Protein AF-0000000082934302 (afdb_homodimer)

Structure (mmCIF, N/CA/C/O backbone):
data_AF-0000000082934302-model_v1
#
loop_
_entity.id
_entity.type
_entity.pdbx_description
1 polymer 'Flagellar assembly factor FliW'
#
loop_
_atom_site.group_PDB
_atom_site.id
_atom_site.type_symbol
_atom_site.label_atom_id
_atom_site.label_alt_id
_atom_site.label_comp_id
_atom_site.label_asym_id
_atom_site.label_entity_id
_atom_site.label_seq_id
_atom_site.pdbx_PDB_ins_code
_atom_site.Cartn_x
_atom_site.Cartn_y
_atom_site.Cartn_z
_atom_site.occupancy
_atom_site.B_iso_or_equiv
_atom_site.auth_seq_id
_atom_site.auth_comp_id
_atom_site.auth_asym_id
_atom_site.auth_atom_id
_atom_site.pdbx_PDB_model_num
ATOM 1 N N . MET A 1 1 ? 24.719 -15.375 -1.798 1 91.69 1 MET A N 1
ATOM 2 C CA . MET A 1 1 ? 25.219 -14.539 -2.881 1 91.69 1 MET A CA 1
ATOM 3 C C . MET A 1 1 ? 24.672 -13.117 -2.773 1 91.69 1 MET A C 1
ATOM 5 O O . MET A 1 1 ? 23.594 -12.906 -2.213 1 91.69 1 MET A O 1
ATOM 9 N N . ILE A 1 2 ? 25.438 -12.195 -3.416 1 92.19 2 ILE A N 1
ATOM 10 C CA . ILE A 1 2 ? 25.047 -10.789 -3.365 1 92.19 2 ILE A CA 1
ATOM 11 C C . ILE A 1 2 ? 24.391 -10.391 -4.691 1 92.19 2 ILE A C 1
ATOM 13 O O . ILE A 1 2 ? 24.938 -10.68 -5.762 1 92.19 2 ILE A O 1
ATOM 17 N N . LEU A 1 3 ? 23.203 -9.82 -4.582 1 91.88 3 LEU A N 1
ATOM 18 C CA . LEU A 1 3 ? 22.453 -9.422 -5.77 1 91.88 3 LEU A CA 1
ATOM 19 C C . LEU A 1 3 ? 22.062 -7.949 -5.695 1 91.88 3 LEU A C 1
ATOM 21 O O . LEU A 1 3 ? 21.484 -7.504 -4.699 1 91.88 3 LEU A O 1
ATOM 25 N N . GLN A 1 4 ? 22.438 -7.223 -6.68 1 89.5 4 GLN A N 1
ATOM 26 C CA . GLN A 1 4 ? 21.938 -5.855 -6.809 1 89.5 4 GLN A CA 1
ATOM 27 C C . GLN A 1 4 ? 20.578 -5.828 -7.488 1 89.5 4 GLN A C 1
ATOM 29 O O . GLN A 1 4 ? 20.391 -6.426 -8.547 1 89.5 4 GLN A O 1
ATOM 34 N N . THR A 1 5 ? 19.594 -5.211 -6.844 1 86.56 5 THR A N 1
ATOM 35 C CA . THR A 1 5 ? 18.25 -5.199 -7.395 1 86.56 5 THR A CA 1
ATOM 36 C C . THR A 1 5 ? 17.766 -3.77 -7.617 1 86.56 5 THR A C 1
ATOM 38 O O . THR A 1 5 ? 18.234 -2.84 -6.961 1 86.56 5 THR A O 1
ATOM 41 N N . LYS A 1 6 ? 16.891 -3.617 -8.516 1 80.19 6 LYS A N 1
ATOM 42 C CA . LYS A 1 6 ? 16.312 -2.322 -8.852 1 80.19 6 LYS A CA 1
ATOM 43 C C . LYS A 1 6 ? 15.438 -1.793 -7.715 1 80.19 6 LYS A C 1
ATOM 45 O O . LYS A 1 6 ? 15.5 -0.608 -7.379 1 80.19 6 LYS A O 1
ATOM 50 N N . HIS A 1 7 ? 14.742 -2.654 -7.055 1 73.5 7 HIS A N 1
ATOM 51 C CA . HIS A 1 7 ? 13.695 -2.207 -6.145 1 73.5 7 HIS A CA 1
ATOM 52 C C . HIS A 1 7 ? 14.125 -2.373 -4.691 1 73.5 7 HIS A C 1
ATOM 54 O O . HIS A 1 7 ? 13.625 -1.67 -3.807 1 73.5 7 HIS A O 1
ATOM 60 N N . PHE A 1 8 ? 15.07 -3.264 -4.383 1 75.25 8 PHE A N 1
ATOM 61 C CA . PHE A 1 8 ? 15.297 -3.633 -2.992 1 75.25 8 PHE A CA 1
ATOM 62 C C . PHE A 1 8 ? 16.75 -3.4 -2.605 1 75.25 8 PHE A C 1
ATOM 64 O O . PHE A 1 8 ? 17.203 -3.83 -1.537 1 75.25 8 PHE A O 1
ATOM 71 N N . GLY A 1 9 ? 17.453 -2.777 -3.564 1 76.75 9 GLY A N 1
ATOM 72 C CA . GLY A 1 9 ? 18.859 -2.533 -3.273 1 76.75 9 GLY A CA 1
ATOM 73 C C . GLY A 1 9 ? 19.719 -3.789 -3.326 1 76.75 9 GLY A C 1
ATOM 74 O O . GLY A 1 9 ? 19.484 -4.668 -4.16 1 76.75 9 GLY A O 1
ATOM 75 N N . GLU A 1 10 ? 20.719 -3.838 -2.432 1 85.25 10 GLU A N 1
ATOM 76 C CA . GLU A 1 10 ? 21.609 -5 -2.391 1 85.25 10 GLU A CA 1
ATOM 77 C C . GLU A 1 10 ? 21.047 -6.082 -1.47 1 85.25 10 GLU A C 1
ATOM 79 O O . GLU A 1 10 ? 20.688 -5.805 -0.323 1 85.25 10 GLU A O 1
ATOM 84 N N . LEU A 1 11 ? 20.938 -7.25 -1.978 1 85.12 11 LEU A N 1
ATOM 85 C CA . LEU A 1 11 ? 20.422 -8.375 -1.206 1 85.12 11 LEU A CA 1
ATOM 86 C C . LEU A 1 11 ? 21.484 -9.445 -1.017 1 85.12 11 LEU A C 1
ATOM 88 O O . LEU A 1 11 ? 22.266 -9.719 -1.932 1 85.12 11 LEU A O 1
ATOM 92 N N . ASN A 1 12 ? 21.516 -9.898 0.205 1 91.5 12 ASN A N 1
ATOM 93 C CA . ASN A 1 12 ? 22.25 -11.125 0.465 1 91.5 12 ASN A CA 1
ATOM 94 C C . ASN A 1 12 ? 21.359 -12.352 0.365 1 91.5 12 ASN A C 1
ATOM 96 O O . ASN A 1 12 ? 20.547 -12.617 1.264 1 91.5 12 ASN A O 1
ATOM 100 N N . ILE A 1 13 ? 21.562 -13.156 -0.679 1 92.62 13 ILE A N 1
ATOM 101 C CA . ILE A 1 13 ? 20.625 -14.234 -0.992 1 92.62 13 ILE A CA 1
ATOM 102 C C . ILE A 1 13 ? 21.188 -15.562 -0.478 1 92.62 13 ILE A C 1
ATOM 104 O O . ILE A 1 13 ? 22.344 -15.906 -0.746 1 92.62 13 ILE A O 1
ATOM 108 N N . ASP A 1 14 ? 20.375 -16.172 0.319 1 93.12 14 ASP A N 1
ATOM 109 C CA . ASP A 1 14 ? 20.609 -17.562 0.674 1 93.12 14 ASP A CA 1
ATOM 110 C C . ASP A 1 14 ? 20.266 -18.5 -0.485 1 93.12 14 ASP A C 1
ATOM 112 O O . ASP A 1 14 ? 19.094 -18.625 -0.855 1 93.12 14 ASP A O 1
ATOM 116 N N . GLU A 1 15 ? 21.219 -19.234 -1.028 1 94.06 15 GLU A N 1
ATOM 117 C CA . GLU A 1 15 ? 21.016 -20.094 -2.186 1 94.06 15 GLU A CA 1
ATOM 118 C C . GLU A 1 15 ? 19.984 -21.172 -1.896 1 94.06 15 GLU A C 1
ATOM 120 O O . GLU A 1 15 ? 19.281 -21.625 -2.801 1 94.06 15 GLU A O 1
ATOM 125 N N . GLY A 1 16 ? 19.859 -21.531 -0.632 1 95.31 16 GLY A N 1
ATOM 126 C CA . GLY A 1 16 ? 18.891 -22.531 -0.23 1 95.31 16 GLY A CA 1
ATOM 127 C C . GLY A 1 16 ? 17.453 -22.062 -0.334 1 95.31 16 GLY A C 1
ATOM 128 O O . GLY A 1 16 ? 16.531 -22.859 -0.279 1 95.31 16 GLY A O 1
ATOM 129 N N . LYS A 1 17 ? 17.266 -20.781 -0.575 1 95.25 17 LYS A N 1
ATOM 130 C CA . LYS A 1 17 ? 15.922 -20.219 -0.638 1 95.25 17 LYS A CA 1
ATOM 131 C C . LYS A 1 17 ? 15.523 -19.906 -2.078 1 95.25 17 LYS A C 1
ATOM 133 O O . LYS A 1 17 ? 14.43 -19.391 -2.328 1 95.25 17 LYS A O 1
ATOM 138 N N . VAL A 1 18 ? 16.453 -20.297 -2.965 1 98.12 18 VAL A N 1
ATOM 139 C CA . VAL A 1 18 ? 16.188 -20 -4.367 1 98.12 18 VAL A CA 1
ATOM 140 C C . VAL A 1 18 ? 15.141 -20.984 -4.914 1 98.12 18 VAL A C 1
ATOM 142 O O . VAL A 1 18 ? 15.234 -22.188 -4.68 1 98.12 18 VAL A O 1
ATOM 145 N N . ILE A 1 19 ? 14.172 -20.453 -5.574 1 98.25 19 ILE A N 1
ATOM 146 C CA . ILE A 1 19 ? 13.125 -21.203 -6.258 1 98.25 19 ILE A CA 1
ATOM 147 C C . ILE A 1 19 ? 13.406 -21.25 -7.758 1 98.25 19 ILE A C 1
ATOM 149 O O . ILE A 1 19 ? 13.703 -20.219 -8.367 1 98.25 19 ILE A O 1
ATOM 153 N N . THR A 1 20 ? 13.242 -22.406 -8.297 1 98.38 20 THR A N 1
ATOM 154 C CA . THR A 1 20 ? 13.508 -22.562 -9.719 1 98.38 20 THR A CA 1
ATOM 155 C C . THR A 1 20 ? 12.211 -22.688 -10.508 1 98.38 20 THR A C 1
ATOM 157 O O . THR A 1 20 ? 11.32 -23.453 -10.125 1 98.38 20 THR A O 1
ATOM 160 N N . PHE A 1 21 ? 12.109 -21.891 -11.516 1 98.12 21 PHE A N 1
ATOM 161 C CA . PHE A 1 21 ? 11.055 -22 -12.516 1 98.12 21 PHE A CA 1
ATOM 162 C C . PHE A 1 21 ? 11.594 -22.609 -13.805 1 98.12 21 PHE A C 1
ATOM 164 O O . PHE A 1 21 ? 12.078 -21.891 -14.68 1 98.12 21 PHE A O 1
ATOM 171 N N . PRO A 1 22 ? 11.414 -23.859 -13.93 1 96.62 22 PRO A N 1
ATOM 172 C CA . PRO A 1 22 ? 12.07 -24.547 -15.055 1 96.62 22 PRO A CA 1
ATOM 173 C C . PRO A 1 22 ? 11.703 -23.938 -16.406 1 96.62 22 PRO A C 1
ATOM 175 O O . PRO A 1 22 ? 12.547 -23.844 -17.297 1 96.62 22 PRO A O 1
ATOM 178 N N . GLU A 1 23 ? 10.555 -23.531 -16.609 1 94.75 23 GLU A N 1
ATOM 179 C CA . GLU A 1 23 ? 10.109 -22.969 -17.875 1 94.75 23 GLU A CA 1
ATOM 180 C C . GLU A 1 23 ? 10.062 -21.453 -17.828 1 94.75 23 GLU A C 1
ATOM 182 O O . GLU A 1 23 ? 9.523 -20.812 -18.734 1 94.75 23 GLU A O 1
ATOM 187 N N . GLY A 1 24 ? 10.578 -20.875 -16.766 1 96.06 24 GLY A N 1
ATOM 188 C CA . GLY A 1 24 ? 10.43 -19.453 -16.562 1 96.06 24 GLY A CA 1
ATOM 189 C C . GLY A 1 24 ? 8.992 -19.031 -16.266 1 96.06 24 GLY A C 1
ATOM 190 O O . GLY A 1 24 ? 8.117 -19.891 -16.109 1 96.06 24 GLY A O 1
ATOM 191 N N . ILE A 1 25 ? 8.828 -17.766 -16.031 1 95.31 25 ILE A N 1
ATOM 192 C CA . ILE A 1 25 ? 7.512 -17.141 -15.961 1 95.31 25 ILE A CA 1
ATOM 193 C C . ILE A 1 25 ? 7.133 -16.578 -17.328 1 95.31 25 ILE A C 1
ATOM 195 O O . ILE A 1 25 ? 7.984 -16.047 -18.047 1 95.31 25 ILE A O 1
ATOM 199 N N . PRO A 1 26 ? 5.863 -16.734 -17.703 1 93.06 26 PRO A N 1
ATOM 200 C CA . PRO A 1 26 ? 5.473 -16.172 -19 1 93.06 26 PRO A CA 1
ATOM 201 C C . PRO A 1 26 ? 5.973 -14.742 -19.203 1 93.06 26 PRO A C 1
ATOM 203 O O . PRO A 1 26 ? 5.836 -13.906 -18.312 1 93.06 26 PRO A O 1
ATOM 206 N N . GLY A 1 27 ? 6.594 -14.414 -20.359 1 93.5 27 GLY A N 1
ATOM 207 C CA . GLY A 1 27 ? 7.215 -13.125 -20.625 1 93.5 27 GLY A CA 1
ATOM 208 C C . GLY A 1 27 ? 8.68 -13.078 -20.25 1 93.5 27 GLY A C 1
ATOM 209 O O . GLY A 1 27 ? 9.414 -12.188 -20.672 1 93.5 27 GLY A O 1
ATOM 210 N N . PHE A 1 28 ? 9.086 -14.109 -19.391 1 95.62 28 PHE A N 1
ATOM 211 C CA . PHE A 1 28 ? 10.453 -14.133 -18.906 1 95.62 28 PHE A CA 1
ATOM 212 C C . PHE A 1 28 ? 11 -15.555 -18.891 1 95.62 28 PHE A C 1
ATOM 214 O O . PHE A 1 28 ? 11.438 -16.062 -17.859 1 95.62 28 PHE A O 1
ATOM 221 N N . PRO A 1 29 ? 11.094 -16.188 -20.078 1 95.5 29 PRO A N 1
ATOM 222 C CA . PRO A 1 29 ? 11.477 -17.609 -20.141 1 95.5 29 PRO A CA 1
ATOM 223 C C . PRO A 1 29 ? 12.922 -17.844 -19.734 1 95.5 29 PRO A C 1
ATOM 225 O O . PRO A 1 29 ? 13.273 -18.953 -19.297 1 95.5 29 PRO A O 1
ATOM 228 N N . ASP A 1 30 ? 13.766 -16.781 -19.766 1 96.31 30 ASP A N 1
ATOM 229 C CA . ASP A 1 30 ? 15.195 -16.969 -19.516 1 96.31 30 ASP A CA 1
ATOM 230 C C . ASP A 1 30 ? 15.531 -16.688 -18.047 1 96.31 30 ASP A C 1
ATOM 232 O O . ASP A 1 30 ? 16.672 -16.891 -17.609 1 96.31 30 ASP A O 1
ATOM 236 N N . HIS A 1 31 ? 14.625 -16.25 -17.328 1 97.44 31 HIS A N 1
ATOM 237 C CA . HIS A 1 31 ? 14.797 -16.016 -15.898 1 97.44 31 HIS A CA 1
ATOM 238 C C . HIS A 1 31 ? 14.172 -17.125 -15.07 1 97.44 31 HIS A C 1
ATOM 240 O O . HIS A 1 31 ? 12.945 -17.219 -14.977 1 97.44 31 HIS A O 1
ATOM 246 N N . LYS A 1 32 ? 15.031 -17.922 -14.492 1 98.19 32 LYS A N 1
ATOM 247 C CA . LYS A 1 32 ? 14.508 -19.172 -13.953 1 98.19 32 LYS A CA 1
ATOM 248 C C . LYS A 1 32 ? 14.711 -19.266 -12.445 1 98.19 32 LYS A C 1
ATOM 250 O O . LYS A 1 32 ? 14.148 -20.141 -11.781 1 98.19 32 LYS A O 1
ATOM 255 N N . ARG A 1 33 ? 15.531 -18.406 -11.898 1 98.31 33 ARG A N 1
ATOM 256 C CA . ARG A 1 33 ? 15.812 -18.438 -10.461 1 98.31 33 ARG A CA 1
ATOM 257 C C . ARG A 1 33 ? 15.242 -17.203 -9.766 1 98.31 33 ARG A C 1
ATOM 259 O O . ARG A 1 33 ? 15.469 -16.078 -10.219 1 98.31 33 ARG A O 1
ATOM 266 N N . TYR A 1 34 ? 14.523 -17.469 -8.734 1 98.19 34 TYR A N 1
ATOM 267 C CA . TYR A 1 34 ? 13.859 -16.391 -8 1 98.19 34 TYR A CA 1
ATOM 268 C C . TYR A 1 34 ? 13.969 -16.594 -6.5 1 98.19 34 TYR A C 1
ATOM 270 O O . TYR A 1 34 ? 14.188 -17.719 -6.035 1 98.19 34 TYR A O 1
ATOM 278 N N . VAL A 1 35 ? 13.836 -15.523 -5.773 1 96.94 35 VAL A N 1
ATOM 279 C CA . VAL A 1 35 ? 13.727 -15.578 -4.32 1 96.94 35 VAL A CA 1
ATOM 280 C C . VAL A 1 35 ? 12.531 -14.734 -3.863 1 96.94 35 VAL A C 1
ATOM 282 O O . VAL A 1 35 ? 12.188 -13.742 -4.504 1 96.94 35 VAL A O 1
ATOM 285 N N . PHE A 1 36 ? 11.93 -15.188 -2.73 1 94.44 36 PHE A N 1
ATOM 286 C CA . PHE A 1 36 ? 10.875 -14.406 -2.104 1 94.44 36 PHE A CA 1
ATOM 287 C C . PHE A 1 36 ? 11.461 -13.266 -1.283 1 94.44 36 PHE A C 1
ATOM 289 O O . PHE A 1 36 ? 12.469 -13.445 -0.591 1 94.44 36 PHE A O 1
ATOM 296 N N . ILE A 1 37 ? 10.828 -12.117 -1.451 1 87.5 37 ILE A N 1
ATOM 297 C CA . ILE A 1 37 ? 11.086 -10.992 -0.56 1 87.5 37 ILE A CA 1
ATOM 298 C C . ILE A 1 37 ? 9.812 -10.617 0.189 1 87.5 37 ILE A C 1
ATOM 300 O O . ILE A 1 37 ? 8.805 -10.258 -0.428 1 87.5 37 ILE A O 1
ATOM 304 N N . PHE A 1 38 ? 9.773 -10.773 1.459 1 83.38 38 PHE A N 1
ATOM 305 C CA . PHE A 1 38 ? 8.625 -10.469 2.301 1 83.38 38 PHE A CA 1
ATOM 306 C C . PHE A 1 38 ? 8.812 -9.133 3.014 1 83.38 38 PHE A C 1
ATOM 308 O O . PHE A 1 38 ? 9.945 -8.688 3.217 1 83.38 38 PHE A O 1
ATOM 315 N N . ASP A 1 39 ? 7.648 -8.531 3.164 1 65.19 39 ASP A N 1
ATOM 316 C CA . ASP A 1 39 ? 7.699 -7.34 4.004 1 65.19 39 ASP A CA 1
ATOM 317 C C . ASP A 1 39 ? 8.039 -7.699 5.449 1 65.19 39 ASP A C 1
ATOM 319 O O . ASP A 1 39 ? 7.242 -8.352 6.133 1 65.19 39 ASP A O 1
ATOM 323 N N . GLU A 1 40 ? 9.227 -7.461 5.859 1 60.09 40 GLU A N 1
ATOM 324 C CA . GLU A 1 40 ? 9.672 -7.836 7.199 1 60.09 40 GLU A CA 1
ATOM 325 C C . GLU A 1 40 ? 8.883 -7.082 8.266 1 60.09 40 GLU A C 1
ATOM 327 O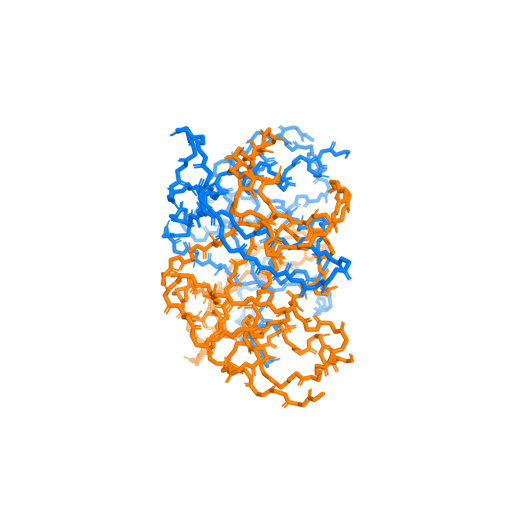 O . GLU A 1 40 ? 8.758 -7.555 9.398 1 60.09 40 GLU A O 1
ATOM 332 N N . GLU A 1 41 ? 8.359 -5.965 7.887 1 53.84 41 GLU A N 1
ATOM 333 C CA . GLU A 1 41 ? 7.695 -5.133 8.891 1 53.84 41 GLU A CA 1
ATOM 334 C C . GLU A 1 41 ? 6.238 -5.547 9.07 1 53.84 41 GLU A C 1
ATOM 336 O O . GLU A 1 41 ? 5.621 -5.23 10.094 1 53.84 41 GLU A O 1
ATOM 341 N N . ASP A 1 42 ? 5.652 -6.156 8.125 1 57.12 42 ASP A N 1
ATOM 342 C CA . ASP A 1 42 ? 4.266 -6.598 8.203 1 57.12 42 ASP A CA 1
ATOM 343 C C . ASP A 1 42 ? 4.133 -8.07 7.836 1 57.12 42 ASP A C 1
ATOM 345 O O . ASP A 1 42 ? 3.977 -8.414 6.66 1 57.12 42 ASP A O 1
ATOM 349 N N . GLU A 1 43 ? 4.207 -8.906 8.828 1 62.25 43 GLU A N 1
ATOM 350 C CA . GLU A 1 43 ? 4.109 -10.344 8.602 1 62.25 43 GLU A CA 1
ATOM 351 C C . GLU A 1 43 ? 2.756 -10.719 8.016 1 62.25 43 GLU A C 1
ATOM 353 O O . GLU A 1 43 ? 2.6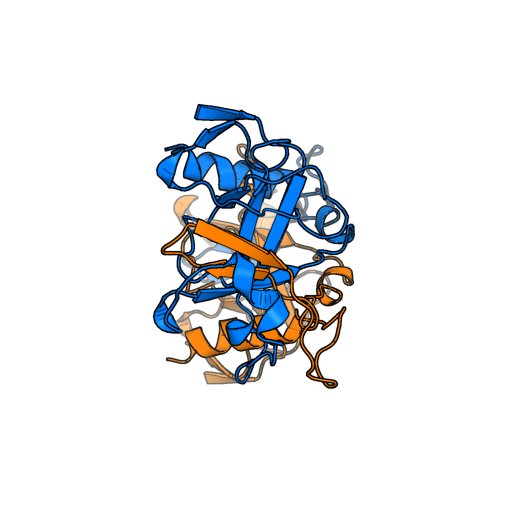09 -11.789 7.414 1 62.25 43 GLU A O 1
ATOM 358 N N . ASN A 1 44 ? 1.857 -9.797 8.156 1 65.88 44 ASN A N 1
ATOM 359 C CA . ASN A 1 44 ? 0.51 -10.109 7.695 1 65.88 44 ASN A CA 1
ATOM 360 C C . ASN A 1 44 ? 0.21 -9.453 6.352 1 65.88 44 ASN A C 1
ATOM 362 O O . ASN A 1 44 ? -0.927 -9.484 5.879 1 65.88 44 ASN A O 1
ATOM 366 N N . SER A 1 45 ? 1.232 -8.914 5.809 1 72.75 45 SER A N 1
ATOM 367 C CA . SER A 1 45 ? 1.024 -8.305 4.5 1 72.75 45 SER A CA 1
ATOM 368 C C . SER A 1 45 ? 0.48 -9.312 3.494 1 72.75 45 SER A C 1
ATOM 370 O O . SER A 1 45 ? 0.953 -10.445 3.432 1 72.75 45 SER A O 1
ATOM 372 N N . PRO A 1 46 ? -0.552 -8.906 2.805 1 81.56 46 PRO A N 1
ATOM 373 C CA . PRO A 1 46 ? -1.036 -9.805 1.758 1 81.56 46 PRO A CA 1
ATOM 374 C C . PRO A 1 46 ? -0.086 -9.891 0.565 1 81.56 46 PRO A C 1
ATOM 376 O O . PRO A 1 46 ? -0.275 -10.727 -0.323 1 81.56 46 PRO A O 1
ATOM 379 N N . PHE A 1 47 ? 0.964 -8.984 0.616 1 83.44 47 PHE A N 1
ATOM 380 C CA . PHE A 1 47 ? 1.829 -8.875 -0.553 1 83.44 47 PHE A CA 1
ATOM 381 C C . PHE A 1 47 ? 3.223 -9.414 -0.25 1 83.44 47 PHE A C 1
ATOM 383 O O . PHE A 1 47 ? 3.67 -9.375 0.897 1 83.44 47 PHE A O 1
ATOM 390 N N . CYS A 1 48 ? 3.877 -9.961 -1.199 1 89.06 48 CYS A N 1
ATOM 391 C CA . CYS A 1 48 ? 5.309 -10.242 -1.232 1 89.06 48 CYS A CA 1
ATOM 392 C C . CYS A 1 48 ? 5.859 -10.102 -2.646 1 89.06 48 CYS A C 1
ATOM 394 O O . CYS A 1 48 ? 5.145 -9.672 -3.555 1 89.06 48 CYS A O 1
ATOM 396 N N . TRP A 1 49 ? 7.137 -10.25 -2.762 1 89.88 49 TRP A N 1
ATOM 397 C CA . TRP A 1 49 ? 7.754 -10.094 -4.074 1 89.88 49 TRP A CA 1
ATOM 398 C C . TRP A 1 49 ? 8.492 -11.367 -4.48 1 89.88 49 TRP A C 1
ATOM 400 O O . TRP A 1 49 ? 9.016 -12.086 -3.625 1 89.88 49 TRP A O 1
ATOM 410 N N . LEU A 1 50 ? 8.453 -11.633 -5.707 1 96.25 50 LEU A N 1
ATOM 411 C CA . LEU A 1 50 ? 9.32 -12.609 -6.344 1 96.25 50 LEU A CA 1
ATOM 412 C C . LEU A 1 50 ? 10.422 -11.922 -7.141 1 96.25 50 LEU A C 1
ATOM 414 O O . LEU A 1 50 ? 10.164 -11.32 -8.188 1 96.25 50 LEU A O 1
ATOM 418 N N . GLN A 1 51 ? 11.641 -11.953 -6.676 1 94.31 51 GLN A N 1
ATOM 419 C CA . GLN A 1 51 ? 12.789 -11.273 -7.262 1 94.31 51 GLN A CA 1
ATOM 420 C C . GLN A 1 51 ? 13.648 -12.234 -8.078 1 94.31 51 GLN A C 1
ATOM 422 O O . GLN A 1 51 ? 14.055 -13.289 -7.574 1 94.31 51 GLN A O 1
ATOM 427 N N . SER A 1 52 ? 13.875 -11.906 -9.32 1 97.75 52 SER A N 1
ATOM 428 C CA . SER A 1 52 ? 14.758 -12.719 -10.148 1 97.75 52 SER A CA 1
ATOM 429 C C . SER A 1 52 ? 16.203 -12.648 -9.641 1 97.75 52 SER A C 1
ATOM 431 O O . SER A 1 52 ? 16.703 -11.57 -9.32 1 97.75 52 SER A O 1
ATOM 433 N N . VAL A 1 53 ? 16.812 -13.75 -9.57 1 96.94 53 VAL A N 1
ATOM 434 C CA . VAL A 1 53 ? 18.219 -13.852 -9.211 1 96.94 53 VAL A CA 1
ATOM 435 C C . VAL A 1 53 ? 19.078 -13.641 -10.453 1 96.94 53 VAL A C 1
ATOM 437 O O . VAL A 1 53 ? 20.219 -13.164 -10.359 1 96.94 53 VAL A O 1
ATOM 440 N N . ASP A 1 54 ? 18.5 -13.922 -11.547 1 96.38 54 ASP A N 1
ATOM 441 C CA . ASP A 1 54 ? 19.219 -13.852 -12.812 1 96.38 54 ASP A CA 1
ATOM 442 C C . ASP A 1 54 ? 19.297 -12.406 -13.312 1 96.38 54 ASP A C 1
ATOM 444 O O . ASP A 1 54 ? 20.203 -12.07 -14.078 1 96.38 54 ASP A O 1
ATOM 448 N N . ASP A 1 55 ? 18.391 -11.57 -12.938 1 96.69 55 ASP A N 1
ATOM 449 C CA . ASP A 1 55 ? 18.344 -10.172 -13.352 1 96.69 55 ASP A CA 1
ATOM 450 C C . ASP A 1 55 ? 17.719 -9.305 -12.258 1 96.69 55 ASP A C 1
ATOM 452 O O . ASP A 1 55 ? 16.5 -9.359 -12.031 1 96.69 55 ASP A O 1
ATOM 456 N N . GLY A 1 56 ? 18.469 -8.484 -11.641 1 93.38 56 GLY A N 1
ATOM 457 C CA . GLY A 1 56 ? 18.062 -7.676 -10.5 1 93.38 56 GLY A CA 1
ATOM 458 C C . GLY A 1 56 ? 16.984 -6.668 -10.844 1 93.38 56 GLY A C 1
ATOM 459 O O . GLY A 1 56 ? 16.328 -6.113 -9.953 1 93.38 56 GLY A O 1
ATOM 460 N N . ASP A 1 57 ? 16.766 -6.449 -12.148 1 91.25 57 ASP A N 1
ATOM 461 C CA . ASP A 1 57 ? 15.773 -5.469 -12.586 1 91.25 57 ASP A CA 1
ATOM 462 C C . ASP A 1 57 ? 14.383 -6.086 -12.672 1 91.25 57 ASP A C 1
ATOM 464 O O . ASP A 1 57 ? 13.383 -5.375 -12.828 1 91.25 57 ASP A O 1
ATOM 468 N N . ILE A 1 58 ? 14.312 -7.41 -12.523 1 92.62 58 ILE A N 1
ATOM 469 C CA . ILE A 1 58 ? 13.047 -8.102 -12.742 1 92.62 58 ILE A CA 1
ATOM 470 C C . ILE A 1 58 ? 12.508 -8.625 -11.414 1 92.62 58 ILE A C 1
ATOM 472 O O . ILE A 1 58 ? 13.18 -9.406 -10.727 1 92.62 58 ILE A O 1
ATOM 476 N N . ALA A 1 59 ? 11.43 -8.125 -11.039 1 92.62 59 ALA A N 1
ATOM 477 C CA . ALA A 1 59 ? 10.695 -8.594 -9.867 1 92.62 59 ALA A CA 1
ATOM 478 C C . ALA A 1 59 ? 9.188 -8.555 -10.117 1 92.62 59 ALA A C 1
ATOM 480 O O . ALA A 1 59 ? 8.703 -7.762 -10.93 1 92.62 59 ALA A O 1
ATOM 481 N N . PHE A 1 60 ? 8.445 -9.43 -9.469 1 94.06 60 PHE A N 1
ATOM 482 C CA . PHE A 1 60 ? 6.992 -9.477 -9.57 1 94.06 60 PHE A CA 1
ATOM 483 C C . PHE A 1 60 ? 6.348 -9.258 -8.203 1 94.06 60 PHE A C 1
ATOM 485 O O . PHE A 1 60 ? 6.762 -9.867 -7.215 1 94.06 60 PHE A O 1
ATOM 492 N N . ALA A 1 61 ? 5.434 -8.391 -8.164 1 91.44 61 ALA A N 1
ATOM 493 C CA . ALA A 1 61 ? 4.602 -8.266 -6.965 1 91.44 61 ALA A CA 1
ATOM 494 C C . ALA A 1 61 ? 3.576 -9.398 -6.895 1 91.44 61 ALA A C 1
ATOM 496 O O . ALA A 1 61 ? 2.939 -9.734 -7.895 1 91.44 61 ALA A O 1
ATOM 497 N N . LEU A 1 62 ? 3.453 -9.969 -5.711 1 95.19 62 LEU A N 1
ATOM 498 C CA . LEU A 1 62 ? 2.547 -11.094 -5.508 1 95.19 62 LEU A CA 1
ATOM 499 C C . LEU A 1 62 ? 1.531 -10.781 -4.414 1 95.19 62 LEU A C 1
ATOM 501 O O . LEU A 1 62 ? 1.818 -10.008 -3.496 1 95.19 62 LEU A O 1
ATOM 505 N N . VAL A 1 63 ? 0.394 -11.398 -4.527 1 94.56 63 VAL A N 1
ATOM 506 C CA . VAL A 1 63 ? -0.61 -11.344 -3.469 1 94.56 63 VAL A CA 1
ATOM 507 C C . VAL A 1 63 ? -1.127 -12.758 -3.178 1 94.56 63 VAL A C 1
ATOM 509 O O . VAL A 1 63 ? -1.256 -13.578 -4.09 1 94.56 63 VAL A O 1
ATOM 512 N N . ASN A 1 64 ? -1.307 -13.062 -1.938 1 93.5 64 ASN A N 1
ATOM 513 C CA . ASN A 1 64 ? -2.031 -14.281 -1.587 1 93.5 64 ASN A CA 1
ATOM 514 C C . ASN A 1 64 ? -3.488 -14.211 -2.033 1 93.5 64 ASN A C 1
ATOM 516 O O . ASN A 1 64 ? -4.273 -13.438 -1.49 1 93.5 64 ASN A O 1
ATOM 520 N N . PRO A 1 65 ? -3.838 -15.055 -2.986 1 96.44 65 PRO A N 1
ATOM 521 C CA . PRO A 1 65 ? -5.184 -14.906 -3.549 1 96.44 65 PRO A CA 1
ATOM 522 C C . PRO A 1 65 ? -6.285 -15.133 -2.514 1 96.44 65 PRO A C 1
ATOM 524 O O . PRO A 1 65 ? -7.383 -14.594 -2.654 1 96.44 65 PRO A O 1
ATOM 527 N N . LEU A 1 66 ? -6.02 -15.859 -1.45 1 92.75 66 LEU A N 1
ATOM 528 C CA . LEU A 1 66 ? -7.035 -16.125 -0.44 1 92.75 66 LEU A CA 1
ATOM 529 C C . LEU A 1 66 ? -7.371 -14.867 0.346 1 92.75 66 LEU A C 1
ATOM 531 O O . LEU A 1 66 ? -8.43 -14.781 0.975 1 92.75 66 LEU A O 1
ATOM 535 N N . LYS A 1 67 ? -6.516 -13.945 0.284 1 87.75 67 LYS A N 1
ATOM 536 C CA . LYS A 1 67 ? -6.75 -12.695 1.002 1 87.75 67 LYS A CA 1
ATOM 537 C C . LYS A 1 67 ? -7.617 -11.742 0.182 1 87.75 67 LYS A C 1
ATOM 539 O O . LYS A 1 67 ? -8.156 -10.773 0.716 1 87.75 67 LYS A O 1
ATOM 544 N N . ILE A 1 68 ? -7.777 -12.008 -1.094 1 90 68 ILE A N 1
ATOM 545 C CA . ILE A 1 68 ? -8.547 -11.102 -1.943 1 90 68 ILE A CA 1
ATOM 546 C C . ILE A 1 68 ? -9.727 -11.852 -2.557 1 90 68 ILE A C 1
ATOM 548 O O . ILE A 1 68 ? -10.633 -11.227 -3.121 1 90 68 ILE A O 1
ATOM 552 N N . TYR A 1 69 ? -9.672 -13.094 -2.5 1 92.81 69 TYR A N 1
ATOM 553 C CA . TYR A 1 69 ? -10.695 -14 -3.004 1 92.81 69 TYR A CA 1
ATOM 554 C C . TYR A 1 69 ? -10.852 -15.211 -2.084 1 92.81 69 TYR A C 1
ATOM 556 O O . TYR A 1 69 ? -10.156 -16.219 -2.244 1 92.81 69 TYR A O 1
ATOM 564 N N . SER A 1 70 ? -11.766 -15.203 -1.112 1 90.25 70 SER A N 1
ATOM 565 C CA . SER A 1 70 ? -11.828 -16.109 0.033 1 90.25 70 SER A CA 1
ATOM 566 C C . SER A 1 70 ? -11.984 -17.547 -0.413 1 90.25 70 SER A C 1
ATOM 568 O O . SER A 1 70 ? -11.453 -18.469 0.222 1 90.25 70 SER A O 1
ATOM 570 N N . ASP A 1 71 ? -12.609 -17.844 -1.5 1 93.19 71 ASP A N 1
ATOM 571 C CA . ASP A 1 71 ? -12.844 -19.219 -1.941 1 93.19 71 ASP A CA 1
ATOM 572 C C . ASP A 1 71 ? -11.969 -19.562 -3.146 1 93.19 71 ASP A C 1
ATOM 574 O O . ASP A 1 71 ? -12.359 -20.375 -3.988 1 93.19 71 ASP A O 1
ATOM 578 N N . TYR A 1 72 ? -10.859 -18.969 -3.236 1 96.94 72 TYR A N 1
ATOM 579 C CA . TYR A 1 72 ? -9.961 -19.234 -4.359 1 96.94 72 TYR A CA 1
ATOM 580 C C . TYR A 1 72 ? -9.477 -20.672 -4.348 1 96.94 72 TYR A C 1
ATOM 582 O O . TYR A 1 72 ? -8.914 -21.141 -3.355 1 96.94 72 TYR A O 1
ATOM 590 N N . SER A 1 73 ? -9.734 -21.406 -5.355 1 95.62 73 SER A N 1
ATOM 591 C CA . SER A 1 73 ? -9.375 -22.797 -5.559 1 95.62 73 SER A CA 1
ATOM 592 C C . SER A 1 73 ? -9.18 -23.109 -7.039 1 95.62 73 SER A C 1
ATOM 594 O O . SER A 1 73 ? -10.055 -23.688 -7.68 1 95.62 73 SER A O 1
ATOM 596 N N . PRO A 1 74 ? -7.996 -22.766 -7.527 1 95.88 74 PRO A N 1
ATOM 597 C CA . PRO A 1 74 ? -7.793 -22.938 -8.969 1 95.88 74 PRO A CA 1
ATOM 598 C C . PRO A 1 74 ? -7.738 -24.406 -9.383 1 95.88 74 PRO A C 1
ATOM 600 O O . PRO A 1 74 ? -7.082 -25.219 -8.719 1 95.88 74 PRO A O 1
ATOM 603 N N . GLU A 1 75 ? -8.492 -24.703 -10.398 1 95.31 75 GLU A N 1
ATOM 604 C CA . GLU A 1 75 ? -8.445 -26.016 -11.023 1 95.31 75 GLU A CA 1
ATOM 605 C C . GLU A 1 75 ? -7.402 -26.062 -12.133 1 95.31 75 GLU A C 1
ATOM 607 O O . GLU A 1 75 ? -7.477 -25.312 -13.102 1 95.31 75 GLU A O 1
ATOM 612 N N . VAL A 1 76 ? -6.43 -26.953 -11.938 1 93.19 76 VAL A N 1
ATOM 613 C CA . VAL A 1 76 ? -5.332 -27.062 -12.891 1 93.19 76 VAL A CA 1
ATOM 614 C C . VAL A 1 76 ? -5.164 -28.516 -13.328 1 93.19 76 VAL A C 1
ATOM 616 O O . VAL A 1 76 ? -5.348 -29.438 -12.531 1 93.19 76 VAL A O 1
ATOM 619 N N . ASP A 1 77 ? -4.793 -28.672 -14.594 1 89 77 ASP A N 1
ATOM 620 C CA . ASP A 1 77 ? -4.547 -30.031 -15.102 1 89 77 ASP A CA 1
ATOM 621 C C . ASP A 1 77 ? -3.271 -30.609 -14.5 1 89 77 ASP A C 1
ATOM 623 O O . ASP A 1 77 ? -2.26 -29.922 -14.375 1 89 77 ASP A O 1
ATOM 627 N N . ASN A 1 78 ? -3.34 -31.891 -14.188 1 84.06 78 ASN A N 1
ATOM 628 C CA . ASN A 1 78 ? -2.203 -32.594 -13.602 1 84.06 78 ASN A CA 1
ATOM 629 C C . ASN A 1 78 ? -0.977 -32.531 -14.508 1 84.06 78 ASN A C 1
ATOM 631 O O . ASN A 1 78 ? 0.151 -32.406 -14.023 1 84.06 78 ASN A O 1
ATOM 635 N N . GLU A 1 79 ? -1.216 -32.562 -15.758 1 83.81 79 GLU A N 1
ATOM 636 C CA . GLU A 1 79 ? -0.105 -32.562 -16.703 1 83.81 79 GLU A CA 1
ATOM 637 C C . GLU A 1 79 ? 0.707 -31.266 -16.578 1 83.81 79 GLU A C 1
ATOM 639 O O . GLU A 1 79 ? 1.921 -31.266 -16.797 1 83.81 79 GLU A O 1
ATOM 644 N N . HIS A 1 80 ? 0.097 -30.281 -16.062 1 81.69 80 HIS A N 1
ATOM 645 C CA . HIS A 1 80 ? 0.739 -28.969 -15.992 1 81.69 80 HIS A CA 1
ATOM 646 C C . HIS A 1 80 ? 1.439 -28.781 -14.648 1 81.69 80 HIS A C 1
ATOM 648 O O . HIS A 1 80 ? 2.105 -27.766 -14.438 1 81.69 80 HIS A O 1
ATOM 654 N N . THR A 1 81 ? 1.279 -29.812 -13.797 1 88.56 81 THR A N 1
ATOM 655 C CA . THR A 1 81 ? 1.897 -29.625 -12.492 1 88.56 81 THR A CA 1
ATOM 656 C C . THR A 1 81 ? 2.998 -30.656 -12.266 1 88.56 81 THR A C 1
ATOM 658 O O . THR A 1 81 ? 3.582 -30.719 -11.18 1 88.56 81 THR A O 1
ATOM 661 N N . GLU A 1 82 ? 3.318 -31.422 -13.227 1 89.5 82 GLU A N 1
ATOM 662 C CA . GLU A 1 82 ? 4.305 -32.5 -13.102 1 89.5 82 GLU A CA 1
ATOM 663 C C . GLU A 1 82 ? 5.676 -31.938 -12.727 1 89.5 82 GLU A C 1
ATOM 665 O O . GLU A 1 82 ? 6.414 -32.562 -11.961 1 89.5 82 GLU A O 1
ATOM 670 N N . ALA A 1 83 ? 5.941 -30.828 -13.258 1 91.81 83 ALA A N 1
ATOM 671 C CA . ALA A 1 83 ? 7.258 -30.234 -13.039 1 91.81 83 ALA A CA 1
ATOM 67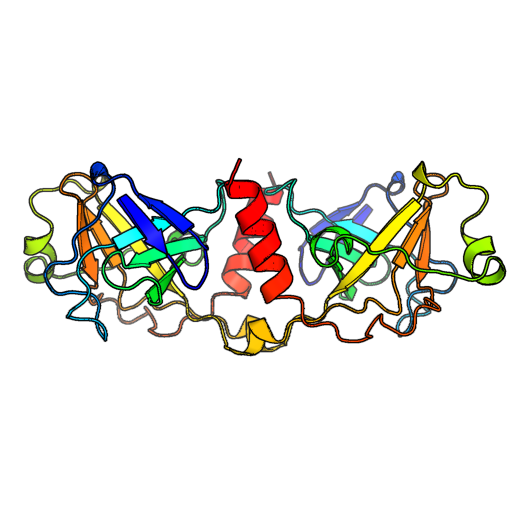2 C C . ALA A 1 83 ? 7.469 -29.906 -11.562 1 91.81 83 ALA A C 1
ATOM 674 O O . ALA A 1 83 ? 8.609 -29.781 -11.109 1 91.81 83 ALA A O 1
ATOM 675 N N . LEU A 1 84 ? 6.445 -29.828 -10.781 1 95.19 84 LEU A N 1
ATOM 676 C CA . LEU A 1 84 ? 6.523 -29.453 -9.375 1 95.19 84 LEU A CA 1
ATOM 677 C C . LEU A 1 84 ? 7.055 -30.609 -8.531 1 95.19 84 LEU A C 1
ATOM 679 O O . LEU A 1 84 ? 7.449 -30.406 -7.383 1 95.19 84 LEU A O 1
ATOM 683 N N . GLY A 1 85 ? 7.059 -31.844 -9.094 1 94.19 85 GLY A N 1
ATOM 684 C CA . GLY A 1 85 ? 7.445 -33 -8.32 1 94.19 85 GLY A CA 1
ATOM 685 C C . GLY A 1 85 ? 6.332 -33.562 -7.441 1 94.19 85 GLY A C 1
ATOM 686 O O . GLY A 1 85 ? 5.164 -33.188 -7.625 1 94.19 85 GLY A O 1
ATOM 687 N N . GLU A 1 86 ? 6.645 -34.531 -6.625 1 93 86 GLU A N 1
ATOM 688 C CA . GLU A 1 86 ? 5.68 -35.062 -5.68 1 93 86 GLU A CA 1
ATOM 689 C C . GLU A 1 86 ? 5.355 -34.062 -4.574 1 93 86 GLU A C 1
ATOM 691 O O . GLU A 1 86 ? 6.25 -33.406 -4.062 1 93 86 GLU A O 1
ATOM 696 N N . PHE A 1 87 ? 4.09 -33.969 -4.332 1 93.06 87 PHE A N 1
ATOM 697 C CA . PHE A 1 87 ? 3.721 -33.031 -3.293 1 93.06 87 PHE A CA 1
ATOM 698 C C . PHE A 1 87 ? 2.395 -33.406 -2.65 1 93.06 87 PHE A C 1
ATOM 700 O O . PHE A 1 87 ? 1.616 -34.188 -3.229 1 93.06 87 PHE A O 1
ATOM 707 N N . SER A 1 88 ? 2.229 -32.969 -1.43 1 93.44 88 SER A N 1
ATOM 708 C CA . SER A 1 88 ? 0.911 -32.844 -0.816 1 93.44 88 SER A CA 1
ATOM 709 C C . SER A 1 88 ? 0.406 -31.391 -0.903 1 93.44 88 SER A C 1
ATOM 711 O O . SER A 1 88 ? 1.176 -30.484 -1.189 1 93.44 88 SER A O 1
ATOM 713 N N . GLU A 1 89 ? -0.795 -31.219 -0.752 1 90.81 89 GLU A N 1
ATOM 714 C CA . GLU A 1 89 ? -1.378 -29.891 -0.853 1 90.81 89 GLU A CA 1
ATOM 715 C C . GLU A 1 89 ? -0.703 -28.922 0.113 1 90.81 89 GLU A C 1
ATOM 717 O O . GLU A 1 89 ? -0.556 -27.734 -0.192 1 90.81 89 GLU A O 1
ATOM 722 N N . SER A 1 90 ? -0.279 -29.438 1.186 1 94.06 90 SER A N 1
ATOM 723 C CA . SER A 1 90 ? 0.332 -28.594 2.207 1 94.06 90 SER A CA 1
ATOM 724 C C . SER A 1 90 ? 1.719 -28.125 1.78 1 94.06 90 SER A C 1
ATOM 726 O O . SER A 1 90 ? 2.275 -27.188 2.369 1 94.06 90 SER A O 1
ATOM 728 N N . ASP A 1 91 ? 2.279 -28.719 0.734 1 96.12 91 ASP A N 1
ATOM 729 C CA . ASP A 1 91 ? 3.6 -28.359 0.227 1 96.12 91 ASP A CA 1
ATOM 730 C C . ASP A 1 91 ? 3.51 -27.219 -0.777 1 96.12 91 ASP A C 1
ATOM 732 O O . ASP A 1 91 ? 4.531 -26.656 -1.172 1 96.12 91 ASP A O 1
ATOM 736 N N . LEU A 1 92 ? 2.287 -26.953 -1.14 1 95.88 92 LEU A N 1
ATOM 737 C CA . LEU A 1 92 ? 2.115 -26 -2.232 1 95.88 92 LEU A CA 1
ATOM 738 C C . LEU A 1 92 ? 1.713 -24.625 -1.702 1 95.88 92 LEU A C 1
ATOM 740 O O . LEU A 1 92 ? 0.911 -24.531 -0.771 1 95.88 92 LEU A O 1
ATOM 744 N N . ILE A 1 93 ? 2.342 -23.578 -2.238 1 96.19 93 ILE A N 1
ATOM 745 C CA . ILE A 1 93 ? 1.85 -22.219 -2.027 1 96.19 93 ILE A CA 1
ATOM 746 C C . ILE A 1 93 ? 1.442 -21.609 -3.363 1 96.19 93 ILE A C 1
ATOM 748 O O . ILE A 1 93 ? 2.021 -21.922 -4.402 1 96.19 93 ILE A O 1
ATOM 752 N N . VAL A 1 94 ? 0.414 -20.797 -3.287 1 97 94 VAL A N 1
ATOM 753 C CA . VAL A 1 94 ? -0.166 -20.203 -4.488 1 97 94 VAL A CA 1
ATOM 754 C C . VAL A 1 94 ? -0.201 -18.688 -4.344 1 97 94 VAL A C 1
ATOM 756 O O . VAL A 1 94 ? -0.586 -18.156 -3.295 1 97 94 VAL A O 1
ATOM 759 N N . TYR A 1 95 ? 0.25 -17.953 -5.379 1 97.75 95 TYR A N 1
ATOM 760 C CA . TYR A 1 95 ? 0.204 -16.484 -5.43 1 97.75 95 TYR A CA 1
ATOM 761 C C . TYR A 1 95 ? -0.306 -16.016 -6.781 1 97.75 95 TYR A C 1
ATOM 763 O O . TYR A 1 95 ? -0.247 -16.734 -7.77 1 97.75 95 TYR A O 1
ATOM 771 N N . ALA A 1 96 ? -0.829 -14.852 -6.801 1 97.94 96 ALA A N 1
ATOM 772 C CA . ALA A 1 96 ? -1.18 -14.172 -8.047 1 97.94 96 ALA A CA 1
ATOM 773 C C . ALA A 1 96 ? -0.291 -12.953 -8.266 1 97.94 96 ALA A C 1
ATOM 775 O O . ALA A 1 96 ? 0.017 -12.219 -7.324 1 97.94 96 ALA A O 1
ATOM 776 N N . ILE A 1 97 ? 0.101 -12.758 -9.516 1 96.88 97 ILE A N 1
ATOM 777 C CA . ILE A 1 97 ? 0.901 -11.586 -9.859 1 96.88 97 ILE A CA 1
ATOM 778 C C . ILE A 1 97 ? 0.015 -10.344 -9.875 1 96.88 97 ILE A C 1
ATOM 780 O O . ILE A 1 97 ? -1.084 -10.359 -10.438 1 96.88 97 ILE A O 1
ATOM 784 N N . VAL A 1 98 ? 0.474 -9.266 -9.266 1 94.06 98 VAL A N 1
ATOM 785 C CA . VAL A 1 98 ? -0.242 -8 -9.133 1 94.06 98 VAL A CA 1
ATOM 786 C C . VAL A 1 98 ? 0.296 -6.988 -10.141 1 94.06 98 VAL A C 1
ATOM 788 O O . VAL A 1 98 ? 1.505 -6.918 -10.375 1 94.06 98 VAL A O 1
ATOM 791 N N . VAL A 1 99 ? -0.559 -6.324 -10.797 1 88.81 99 VAL A N 1
ATOM 792 C CA . VAL A 1 99 ? -0.172 -5.184 -11.625 1 88.81 99 VAL A CA 1
ATOM 793 C C . VAL A 1 99 ? -0.488 -3.883 -10.898 1 88.81 99 VAL A C 1
ATOM 795 O O . VAL A 1 99 ? -1.654 -3.572 -10.641 1 88.81 99 VAL A O 1
ATOM 798 N N . VAL A 1 100 ? 0.557 -3.33 -10.484 1 74.69 100 VAL A N 1
ATOM 799 C CA . VAL A 1 100 ? 0.424 -2.014 -9.867 1 74.69 100 VAL A CA 1
ATOM 800 C C . 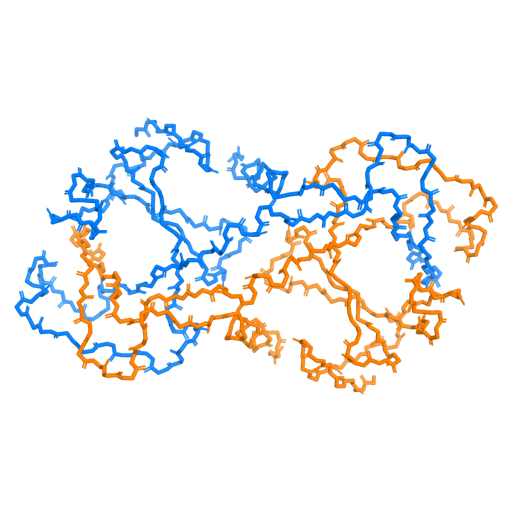VAL A 1 100 ? 0.459 -0.933 -10.945 1 74.69 100 VAL A C 1
ATOM 802 O O . VAL A 1 100 ? 1.393 -0.88 -11.75 1 74.69 100 VAL A O 1
ATOM 805 N N . PRO A 1 101 ? -0.596 -0.22 -11.016 1 71.94 101 PRO A N 1
ATOM 806 C CA . PRO A 1 101 ? -0.609 0.802 -12.062 1 71.94 101 PRO A CA 1
ATOM 807 C C . PRO A 1 101 ? 0.551 1.787 -11.938 1 71.94 101 PRO A C 1
ATOM 809 O O . PRO A 1 101 ? 1.032 2.047 -10.836 1 71.94 101 PRO A O 1
ATOM 812 N N . GLU A 1 102 ? 1.294 2.072 -13.094 1 62.75 102 GLU A N 1
ATOM 813 C CA . GLU A 1 102 ? 2.381 3.041 -13.18 1 62.75 102 GLU A CA 1
ATOM 814 C C . GLU A 1 102 ? 2.057 4.312 -12.398 1 62.75 102 GLU A C 1
ATOM 816 O O . GLU A 1 102 ? 2.951 4.941 -11.836 1 62.75 102 GLU A O 1
ATOM 821 N N . ASP A 1 103 ? 0.83 4.469 -12.141 1 66.88 103 ASP A N 1
ATOM 822 C CA . ASP A 1 103 ? 0.344 5.73 -11.594 1 66.88 103 ASP A CA 1
ATOM 823 C C . ASP A 1 103 ? 0.613 5.82 -10.094 1 66.88 103 ASP A C 1
ATOM 825 O O . ASP A 1 103 ? 0.713 6.918 -9.539 1 66.88 103 ASP A O 1
ATOM 829 N N . ILE A 1 104 ? 1.059 4.672 -9.438 1 70.19 104 ILE A N 1
ATOM 830 C CA . ILE A 1 104 ? 1.302 4.742 -8 1 70.19 104 ILE A CA 1
ATOM 831 C C . ILE A 1 104 ? 2.551 5.578 -7.73 1 70.19 104 ILE A C 1
ATOM 833 O O . ILE A 1 104 ? 2.67 6.203 -6.676 1 70.19 104 ILE A O 1
ATOM 837 N N . THR A 1 105 ? 3.488 5.508 -8.688 1 72.12 105 THR A N 1
ATOM 838 C CA . THR A 1 105 ? 4.711 6.293 -8.562 1 72.12 105 THR A CA 1
ATOM 839 C C . THR A 1 105 ? 4.391 7.789 -8.562 1 72.12 105 THR A C 1
ATOM 841 O O . THR A 1 105 ? 5.242 8.609 -8.211 1 72.12 105 THR A O 1
ATOM 844 N N . GLN A 1 106 ? 3.125 7.992 -8.859 1 80.44 106 GLN A N 1
ATOM 845 C CA . GLN A 1 106 ? 2.713 9.391 -8.93 1 80.44 106 GLN A CA 1
ATOM 846 C C . GLN A 1 106 ? 2.096 9.852 -7.613 1 80.44 106 GLN A C 1
ATOM 848 O O . GLN A 1 106 ? 1.644 10.992 -7.496 1 80.44 106 GLN A O 1
ATOM 853 N N . MET A 1 107 ? 2.188 8.922 -6.637 1 85.19 107 MET A N 1
ATOM 854 C CA . MET A 1 107 ? 1.68 9.305 -5.32 1 85.19 107 MET A CA 1
ATOM 855 C C . MET A 1 107 ? 2.447 10.5 -4.766 1 85.19 107 MET A C 1
ATOM 857 O O . MET A 1 107 ? 3.67 10.57 -4.895 1 85.19 107 MET A O 1
ATOM 861 N N . THR A 1 108 ? 1.769 11.484 -4.195 1 92.12 108 THR A N 1
ATOM 862 C CA . THR A 1 108 ? 2.42 12.68 -3.67 1 92.12 108 THR A CA 1
ATOM 863 C C . THR A 1 108 ? 1.943 12.977 -2.252 1 92.12 108 THR A C 1
ATOM 865 O O . THR A 1 108 ? 0.924 12.445 -1.809 1 92.12 108 THR A O 1
ATOM 868 N N . ALA A 1 109 ? 2.732 13.695 -1.55 1 96.12 109 ALA A N 1
ATOM 869 C CA . ALA A 1 109 ? 2.361 14.266 -0.259 1 96.12 109 ALA A CA 1
ATOM 870 C C . ALA A 1 109 ? 2.541 15.781 -0.263 1 96.12 109 ALA A C 1
ATOM 872 O O . ALA A 1 109 ? 3.463 16.297 -0.894 1 96.12 109 ALA A O 1
ATOM 873 N N . ASN A 1 110 ? 1.661 16.438 0.399 1 96.88 110 ASN A N 1
ATOM 874 C CA . ASN A 1 110 ? 1.756 17.891 0.543 1 96.88 110 ASN A CA 1
ATOM 875 C C . ASN A 1 110 ? 2.68 18.281 1.693 1 96.88 110 ASN A C 1
ATOM 877 O O . ASN A 1 110 ? 2.229 18.438 2.83 1 96.88 110 ASN A O 1
ATOM 881 N N . LEU A 1 111 ? 3.953 18.562 1.397 1 97.81 111 LEU A N 1
ATOM 882 C CA . LEU A 1 111 ? 4.922 18.922 2.422 1 97.81 111 LEU A CA 1
ATOM 883 C C . LEU A 1 111 ? 4.785 20.406 2.793 1 97.81 111 LEU A C 1
ATOM 885 O O . LEU A 1 111 ? 5.285 20.828 3.834 1 97.81 111 LEU A O 1
ATOM 889 N N . LYS A 1 112 ? 4.16 21.125 1.966 1 97.5 112 LYS A N 1
ATOM 890 C CA . LYS A 1 112 ? 4.023 22.578 2.143 1 97.5 112 LYS A CA 1
ATOM 891 C C . LYS A 1 112 ? 2.943 22.906 3.17 1 97.5 112 LYS A C 1
ATOM 893 O O . LYS A 1 112 ? 3.02 23.922 3.852 1 97.5 112 LYS A O 1
ATOM 898 N N . ALA A 1 113 ? 1.942 22.047 3.268 1 97.06 113 ALA A N 1
ATOM 899 C CA . ALA A 1 113 ? 0.813 22.312 4.152 1 97.06 113 ALA A CA 1
ATOM 900 C C . ALA A 1 113 ? 0.528 21.125 5.062 1 97.06 113 ALA A C 1
ATOM 902 O O . ALA A 1 113 ? -0.532 20.5 4.965 1 97.06 113 ALA A O 1
ATOM 903 N N . PRO A 1 114 ? 1.365 20.969 6.082 1 97.56 114 PRO A N 1
ATOM 904 C CA . PRO A 1 114 ? 1.188 19.828 6.977 1 97.56 114 PRO A CA 1
ATOM 905 C C . PRO A 1 114 ? 0.047 20.031 7.973 1 97.56 114 PRO A C 1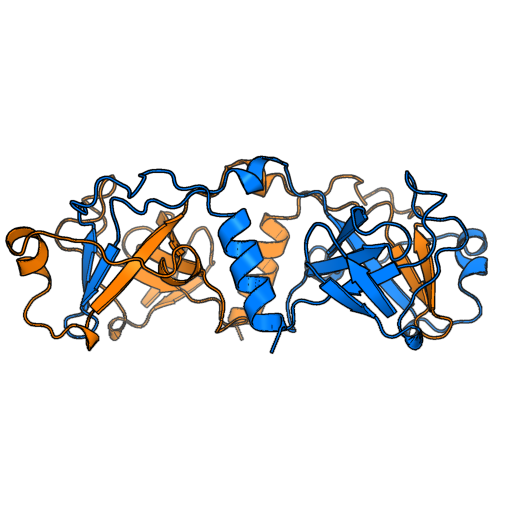
ATOM 907 O O . PRO A 1 114 ? -0.359 21.156 8.234 1 97.56 114 PRO A O 1
ATOM 910 N N . ILE A 1 115 ? -0.433 18.922 8.398 1 97.56 115 ILE A N 1
ATOM 911 C CA . ILE A 1 115 ? -1.325 18.875 9.555 1 97.56 115 ILE A CA 1
ATOM 912 C C . ILE A 1 115 ? -0.504 18.844 10.844 1 97.56 115 ILE A C 1
ATOM 914 O O . ILE A 1 115 ? 0.399 18.016 10.977 1 97.56 115 ILE A O 1
ATOM 918 N N . ILE A 1 116 ? -0.761 19.766 11.758 1 97 116 ILE A N 1
ATOM 919 C CA . ILE A 1 116 ? -0.139 19.766 13.078 1 97 116 ILE A CA 1
ATOM 920 C C . ILE A 1 116 ? -1.198 19.516 14.148 1 97 116 ILE A C 1
ATOM 922 O O . ILE A 1 116 ? -2.281 20.109 14.109 1 97 116 ILE A O 1
ATOM 926 N N . ILE A 1 117 ? -0.859 18.625 15.062 1 97.38 117 ILE A N 1
ATOM 927 C CA . ILE A 1 117 ? -1.805 18.281 16.125 1 97.38 117 ILE A CA 1
ATOM 928 C C . ILE A 1 117 ? -1.118 18.391 17.484 1 97.38 117 ILE A C 1
ATOM 930 O O . ILE A 1 117 ? -0.012 17.875 17.656 1 97.38 117 ILE A O 1
ATOM 934 N N . ASN A 1 118 ? -1.727 19.109 18.375 1 97.62 118 ASN A N 1
ATOM 935 C CA . ASN A 1 118 ? -1.379 19.062 19.781 1 97.62 118 ASN A CA 1
ATOM 936 C C . ASN A 1 118 ? -2.09 17.922 20.5 1 97.62 118 ASN A C 1
ATOM 938 O O . ASN A 1 118 ? -3.295 17.984 20.75 1 97.62 118 ASN A O 1
ATOM 942 N N . ILE A 1 119 ? -1.352 16.906 20.828 1 95.38 119 ILE A N 1
ATOM 943 C CA . ILE A 1 119 ? -1.965 15.695 21.344 1 95.38 119 ILE A CA 1
ATOM 944 C C . ILE A 1 119 ? -2.465 15.938 22.766 1 95.38 119 ILE A C 1
ATOM 946 O O . ILE A 1 119 ? -3.303 15.18 23.281 1 95.38 119 ILE A O 1
ATOM 950 N N . LYS A 1 120 ? -1.952 16.938 23.406 1 95.06 120 LYS A N 1
ATOM 951 C CA . LYS A 1 120 ? -2.398 17.281 24.75 1 95.06 120 LYS A CA 1
ATOM 952 C C . LYS A 1 120 ? -3.785 17.922 24.719 1 95.06 120 LYS A C 1
ATOM 954 O O . LYS A 1 120 ? -4.672 17.516 25.484 1 95.06 120 LYS A O 1
ATOM 959 N N . THR A 1 121 ? -3.939 18.812 23.906 1 96.25 121 THR A N 1
ATOM 960 C CA . THR A 1 121 ? -5.207 19.531 23.828 1 96.25 121 THR A CA 1
ATOM 961 C C . THR A 1 121 ? -6.16 18.844 22.859 1 96.25 121 THR A C 1
ATOM 963 O O . THR A 1 121 ? -7.355 19.141 22.844 1 96.25 121 THR A O 1
ATOM 966 N N . LYS A 1 122 ? -5.633 18.016 21.953 1 97.44 122 LYS A N 1
ATOM 967 C CA . LYS A 1 122 ? -6.367 17.328 20.891 1 97.44 122 LYS A CA 1
ATOM 968 C C . LYS A 1 122 ? -6.938 18.328 19.891 1 97.44 122 LYS A C 1
ATOM 970 O O . LYS A 1 122 ? -8.086 18.203 19.469 1 97.44 122 LYS A O 1
ATOM 975 N N . ILE A 1 123 ? -6.199 19.266 19.625 1 97.88 123 ILE A N 1
ATOM 976 C CA . ILE A 1 123 ? -6.543 20.25 18.609 1 97.88 123 ILE A CA 1
ATOM 977 C C . ILE A 1 123 ? -5.582 20.141 17.422 1 97.88 123 ILE A C 1
ATOM 979 O O . ILE A 1 123 ? -4.371 20 17.609 1 97.88 123 ILE A O 1
ATOM 983 N N . GLY A 1 124 ? -6.156 20.094 16.219 1 97.75 124 GLY A N 1
ATOM 984 C CA . GLY A 1 124 ? -5.367 20.047 15 1 97.75 124 GLY A CA 1
ATOM 985 C C . GLY A 1 124 ? -5.629 21.219 14.078 1 97.75 124 GLY A C 1
ATOM 986 O O . GLY A 1 124 ? -6.66 21.891 14.195 1 97.75 124 GLY A O 1
ATOM 987 N N . MET A 1 125 ? -4.695 21.422 13.219 1 96.19 125 MET A N 1
ATOM 988 C CA . MET A 1 125 ? -4.836 22.422 12.164 1 96.19 125 MET A CA 1
ATOM 989 C C . MET A 1 125 ? -3.896 22.125 11 1 96.19 125 MET A C 1
ATOM 991 O O . MET A 1 125 ? -2.879 21.453 11.18 1 96.19 125 MET A O 1
ATOM 995 N N . GLN A 1 126 ? -4.312 22.531 9.836 1 95.69 126 GLN A N 1
ATOM 996 C CA . GLN A 1 126 ? -3.387 22.547 8.711 1 95.69 126 GLN A CA 1
ATOM 997 C C . GLN A 1 126 ? -2.715 23.922 8.586 1 95.69 126 GLN A C 1
ATOM 999 O O . GLN A 1 126 ? -3.387 24.953 8.617 1 95.69 126 GLN A O 1
ATOM 1004 N N . VAL A 1 127 ? -1.396 23.953 8.477 1 95.19 127 VAL A N 1
ATOM 1005 C CA . VAL A 1 127 ? -0.646 25.203 8.398 1 95.19 127 VAL A CA 1
ATOM 1006 C C . VAL A 1 127 ? 0.119 25.266 7.074 1 95.19 127 VAL A C 1
ATOM 1008 O O . VAL A 1 127 ? 0.29 24.234 6.402 1 95.19 127 VAL A O 1
ATOM 1011 N N . ILE A 1 128 ? 0.52 26.484 6.777 1 95 128 ILE A N 1
ATOM 1012 C CA . ILE A 1 128 ? 1.356 26.672 5.598 1 95 128 ILE A CA 1
ATOM 1013 C C . ILE A 1 128 ? 2.809 26.875 6.02 1 95 128 ILE A C 1
ATOM 1015 O O . ILE A 1 128 ? 3.131 27.844 6.719 1 95 128 ILE A O 1
ATOM 1019 N N . ALA A 1 129 ? 3.678 25.969 5.641 1 96.25 129 ALA A N 1
ATOM 1020 C CA . ALA A 1 129 ? 5.105 26.094 5.934 1 96.25 129 ALA A CA 1
ATOM 1021 C C . ALA A 1 129 ? 5.742 27.203 5.109 1 96.25 129 ALA A C 1
ATOM 1023 O O . ALA A 1 129 ? 5.434 27.375 3.926 1 96.25 129 ALA A O 1
ATOM 1024 N N . GLN A 1 130 ? 6.676 27.875 5.648 1 95.88 130 GLN A N 1
ATOM 1025 C CA . GLN A 1 130 ? 7.355 28.984 4.973 1 95.88 130 GLN A CA 1
ATOM 1026 C C . GLN A 1 130 ? 8.539 28.469 4.152 1 95.88 130 GLN A C 1
ATOM 1028 O O . GLN A 1 130 ? 9.125 29.234 3.373 1 95.88 130 GLN A O 1
ATOM 1033 N N . ASN A 1 131 ? 8.844 27.25 4.285 1 96 131 ASN A N 1
ATOM 1034 C CA . ASN A 1 131 ? 9.945 26.641 3.564 1 96 131 ASN A CA 1
ATOM 1035 C C . ASN A 1 131 ? 9.68 26.594 2.062 1 96 131 ASN A C 1
ATOM 1037 O O . ASN A 1 131 ? 8.75 25.922 1.612 1 96 131 ASN A O 1
ATOM 1041 N N . GLU A 1 132 ? 10.531 27.188 1.292 1 95.38 132 GLU A N 1
ATOM 1042 C CA . GLU A 1 132 ? 10.312 27.312 -0.145 1 95.38 132 GLU A CA 1
ATOM 1043 C C . GLU A 1 132 ? 10.555 25.984 -0.86 1 95.38 132 GLU A C 1
ATOM 1045 O O . GLU A 1 132 ? 9.984 25.734 -1.925 1 95.38 132 GLU A O 1
ATOM 1050 N N . GLU A 1 133 ? 11.383 25.172 -0.261 1 95.38 133 GLU A N 1
ATOM 1051 C CA . GLU A 1 133 ? 11.75 23.906 -0.911 1 95.38 133 GLU A CA 1
ATOM 1052 C C . GLU A 1 133 ? 10.648 22.875 -0.779 1 95.38 133 GLU A C 1
ATOM 1054 O O . GLU A 1 133 ? 10.656 21.859 -1.476 1 95.38 133 GLU A O 1
ATOM 1059 N N . TYR A 1 134 ? 9.797 23.094 0.203 1 97.5 134 TYR A N 1
ATOM 1060 C CA . TYR A 1 134 ? 8.719 22.141 0.379 1 97.5 134 TYR A CA 1
ATOM 1061 C C . TYR A 1 134 ? 7.695 22.266 -0.746 1 97.5 134 TYR A C 1
ATOM 1063 O O . TYR A 1 134 ? 7.328 23.359 -1.147 1 97.5 134 TYR A O 1
ATOM 1071 N N . GLU A 1 135 ? 7.285 21.141 -1.315 1 96.56 135 GLU A N 1
ATOM 1072 C CA . GLU A 1 135 ? 6.348 21.109 -2.434 1 96.56 135 GLU A CA 1
ATOM 1073 C C . GLU A 1 135 ? 4.953 20.703 -1.974 1 96.56 135 GLU A C 1
ATOM 1075 O O . GLU A 1 135 ? 4.805 19.922 -1.033 1 96.56 135 GLU A O 1
ATOM 1080 N N . VAL A 1 136 ? 3.971 21.203 -2.688 1 95.88 136 VAL A N 1
ATOM 1081 C CA . VAL A 1 136 ? 2.58 20.812 -2.459 1 95.88 136 VAL A CA 1
ATOM 1082 C C . VAL A 1 136 ? 2.357 19.375 -2.9 1 95.88 136 VAL A C 1
ATOM 1084 O O . VAL A 1 136 ? 1.63 18.625 -2.246 1 95.88 136 VAL A O 1
ATOM 1087 N N . LYS A 1 137 ? 3.061 19.047 -4.008 1 95.25 137 LYS A N 1
ATOM 1088 C CA . LYS A 1 137 ? 2.977 17.688 -4.555 1 95.25 137 LYS A CA 1
ATOM 1089 C C . LYS A 1 137 ? 4.355 17.047 -4.629 1 95.25 137 LYS A C 1
ATOM 1091 O O . LYS A 1 137 ? 4.949 16.953 -5.707 1 95.25 137 LYS A O 1
ATOM 1096 N N . HIS A 1 138 ? 4.832 16.609 -3.484 1 95.62 138 HIS A N 1
ATOM 1097 C CA . HIS A 1 138 ? 6.102 15.883 -3.416 1 95.62 138 HIS A CA 1
ATOM 1098 C C . HIS A 1 138 ? 5.91 14.398 -3.709 1 95.62 138 HIS A C 1
ATOM 1100 O O . HIS A 1 138 ? 5.215 13.703 -2.969 1 95.62 138 HIS A O 1
ATOM 1106 N N . LYS A 1 139 ? 6.461 13.922 -4.84 1 91.44 139 LYS A N 1
ATOM 1107 C CA . LYS A 1 139 ? 6.379 12.492 -5.121 1 91.44 139 LYS A CA 1
ATOM 1108 C C . LYS A 1 139 ? 7.047 11.672 -4.023 1 91.44 139 LYS A C 1
ATOM 1110 O O . LYS A 1 139 ? 8.203 11.93 -3.666 1 91.44 139 LYS A O 1
ATOM 1115 N N . ILE A 1 140 ? 6.266 10.688 -3.514 1 91.19 140 ILE A N 1
ATOM 1116 C CA . ILE A 1 140 ? 6.809 10.102 -2.295 1 91.19 140 ILE A CA 1
ATOM 1117 C C . ILE A 1 140 ? 7.059 8.609 -2.512 1 91.19 140 ILE A C 1
ATOM 1119 O O . ILE A 1 140 ? 7.574 7.926 -1.624 1 91.19 140 ILE A O 1
ATOM 1123 N N . PHE A 1 141 ? 6.82 8.109 -3.672 1 81.25 141 PHE A N 1
ATOM 1124 C CA . PHE A 1 141 ? 6.934 6.664 -3.861 1 81.25 141 PHE A CA 1
ATOM 1125 C C . PHE A 1 141 ? 8.367 6.199 -3.627 1 81.25 141 PHE A C 1
ATOM 1127 O O . PHE A 1 141 ? 8.602 5.254 -2.871 1 81.25 141 PHE A O 1
ATOM 1134 N N . ASN A 1 142 ? 9.352 6.875 -4.312 1 78.12 142 ASN A N 1
ATOM 1135 C CA . ASN A 1 142 ? 10.75 6.512 -4.133 1 78.12 142 ASN A CA 1
ATOM 1136 C C . ASN A 1 142 ? 11.195 6.699 -2.684 1 78.12 142 ASN A C 1
ATOM 1138 O O . ASN A 1 142 ? 12 5.918 -2.17 1 78.12 142 ASN A O 1
ATOM 1142 N N . ASP A 1 143 ? 10.727 7.73 -2.016 1 84.94 143 ASP A N 1
ATOM 1143 C CA . ASP A 1 143 ? 11.031 7.965 -0.607 1 84.94 143 ASP A CA 1
ATOM 1144 C C . ASP A 1 143 ? 10.57 6.793 0.257 1 84.94 143 ASP A C 1
ATOM 1146 O O . ASP A 1 143 ? 11.297 6.352 1.153 1 84.94 143 ASP A O 1
ATOM 1150 N N . LEU A 1 144 ? 9.375 6.316 -0.043 1 80.31 144 LEU A N 1
ATOM 1151 C CA . LEU A 1 144 ? 8.789 5.215 0.716 1 80.31 144 LEU A CA 1
ATOM 1152 C C . LEU A 1 144 ? 9.578 3.926 0.5 1 80.31 144 LEU A C 1
ATOM 1154 O O . LEU A 1 144 ? 9.766 3.146 1.436 1 80.31 144 LEU A O 1
ATOM 1158 N N . GLN A 1 145 ? 10.031 3.75 -0.707 1 70.25 145 GLN A N 1
ATOM 1159 C CA . GLN A 1 145 ? 10.844 2.578 -1 1 70.25 145 GLN A CA 1
ATOM 1160 C C . GLN A 1 145 ? 12.148 2.605 -0.212 1 70.25 145 GLN A C 1
ATOM 1162 O O . GLN A 1 145 ? 12.578 1.586 0.335 1 70.25 145 GLN A O 1
ATOM 1167 N N . GLU A 1 146 ? 12.773 3.748 -0.172 1 73.88 146 GLU A N 1
ATOM 1168 C CA . GLU A 1 146 ? 14.016 3.916 0.574 1 73.88 146 GLU A CA 1
ATOM 1169 C C . GLU A 1 146 ? 13.797 3.695 2.068 1 73.88 146 GLU A C 1
ATOM 1171 O O . GLU A 1 146 ? 14.625 3.08 2.738 1 73.88 146 GLU A O 1
ATOM 1176 N N . TYR A 1 147 ? 12.719 4.199 2.545 1 75.56 147 TYR A N 1
ATOM 1177 C CA . TYR A 1 147 ? 12.383 4.031 3.953 1 75.56 147 TYR A CA 1
ATOM 1178 C C . TYR A 1 147 ? 12.203 2.557 4.297 1 75.56 147 TYR A C 1
ATOM 1180 O O . TYR A 1 147 ? 12.703 2.086 5.32 1 75.56 147 TYR A O 1
ATOM 1188 N N . ALA A 1 148 ? 11.508 1.876 3.477 1 65.06 148 ALA A N 1
ATOM 1189 C CA . ALA A 1 148 ? 11.25 0.456 3.697 1 65.06 148 ALA A CA 1
ATOM 1190 C C . ALA A 1 148 ? 12.547 -0.35 3.66 1 65.06 148 ALA A C 1
ATOM 1192 O O . ALA A 1 148 ? 12.727 -1.279 4.449 1 65.06 148 ALA A O 1
ATOM 1193 N N . SER A 1 149 ? 13.414 0.015 2.832 1 60.22 149 SER A N 1
ATOM 1194 C CA . SER A 1 149 ? 14.68 -0.692 2.676 1 60.22 149 SER A CA 1
ATOM 1195 C C . SER A 1 149 ? 15.602 -0.435 3.859 1 60.22 149 SER A C 1
ATOM 1197 O O . SER A 1 149 ? 16.359 -1.317 4.262 1 60.22 149 SER A O 1
ATOM 1199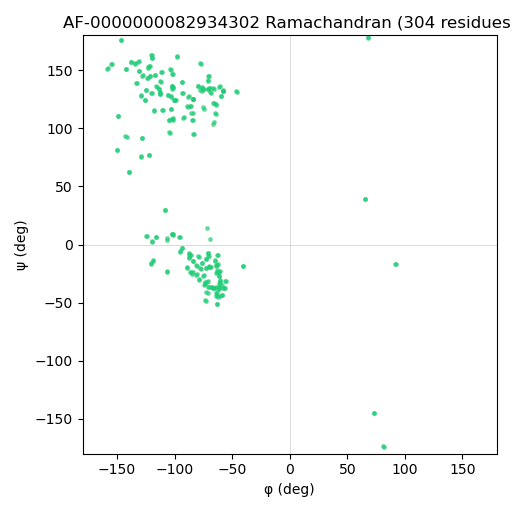 N N . ALA A 1 150 ? 15.664 0.747 4.34 1 59.44 150 ALA A N 1
ATOM 1200 C CA . ALA A 1 150 ? 16.516 1.099 5.469 1 59.44 150 ALA A CA 1
ATOM 1201 C C . ALA A 1 150 ? 16.125 0.328 6.723 1 59.44 150 ALA A C 1
ATOM 1203 O O . ALA A 1 150 ? 16.969 -0.018 7.547 1 59.44 150 ALA A O 1
ATOM 1204 N N . LYS A 1 151 ? 14.984 0.089 6.82 1 56.59 151 LYS A N 1
ATOM 1205 C CA . LYS A 1 151 ? 14.516 -0.693 7.961 1 56.59 151 LYS A CA 1
ATOM 1206 C C . LYS A 1 151 ? 14.898 -2.162 7.812 1 56.59 151 LYS A C 1
ATOM 1208 O O . LYS A 1 151 ? 15.016 -2.881 8.805 1 56.59 151 LYS A O 1
ATOM 1213 N N . GLU A 1 152 ? 14.922 -2.592 6.715 1 45.34 152 GLU A N 1
ATOM 1214 C CA . GLU A 1 152 ? 15.328 -3.975 6.477 1 45.34 152 GLU A CA 1
ATOM 1215 C C . GLU A 1 152 ? 16.828 -4.145 6.641 1 45.34 152 GLU A C 1
ATOM 1217 O O . GLU A 1 152 ? 17.312 -5.238 6.941 1 45.34 152 GLU A O 1
ATOM 1222 N N . GLY A 1 153 ? 17.641 -3.17 6.305 1 40.84 153 GLY A N 1
ATOM 1223 C CA . GLY A 1 153 ? 19.078 -3.332 6.5 1 40.84 153 GLY A CA 1
ATOM 1224 C C . GLY A 1 153 ? 19.484 -3.293 7.957 1 40.84 153 GLY A C 1
ATOM 1225 O O . GLY A 1 153 ? 20.672 -3.135 8.273 1 40.84 153 GLY A O 1
ATOM 1226 N N . VAL A 1 154 ? 18.75 -3.389 8.891 1 31.11 154 VAL A N 1
ATOM 1227 C CA . VAL A 1 154 ? 19.516 -3.707 10.094 1 31.11 154 VAL A CA 1
ATOM 1228 C C . VAL A 1 154 ? 20 -5.156 10.031 1 31.11 154 VAL A C 1
ATOM 1230 O O . VAL A 1 154 ? 19.328 -6.016 9.461 1 31.11 154 VAL A O 1
ATOM 1233 N N . MET B 1 1 ? -18.797 6.133 20.328 1 91.69 1 MET B N 1
ATOM 1234 C CA . MET B 1 1 ? -19.875 6.281 19.344 1 91.69 1 MET B CA 1
ATOM 1235 C C . MET B 1 1 ? -19.609 5.406 18.125 1 91.69 1 MET B C 1
ATOM 1237 O O . MET B 1 1 ? -18.453 5.082 17.812 1 91.69 1 MET B O 1
ATOM 1241 N N . ILE B 1 2 ? -20.734 5.117 17.406 1 92.25 2 ILE B N 1
ATOM 1242 C CA . ILE B 1 2 ? -20.625 4.258 16.219 1 92.25 2 ILE B CA 1
ATOM 1243 C C . ILE B 1 2 ? -20.688 5.109 14.961 1 92.25 2 ILE B C 1
ATOM 1245 O O . ILE B 1 2 ? -21.562 5.969 14.82 1 92.25 2 ILE B O 1
ATOM 1249 N N . LEU B 1 3 ? -19.703 4.902 14.109 1 91.75 3 LEU B N 1
ATOM 1250 C CA . LEU B 1 3 ? -19.609 5.672 12.875 1 91.75 3 LEU B CA 1
ATOM 1251 C C . LEU B 1 3 ? -19.516 4.746 11.664 1 91.75 3 LEU B C 1
ATOM 1253 O O . LEU B 1 3 ? -18.688 3.844 11.633 1 91.75 3 LEU B O 1
ATOM 1257 N N . GLN B 1 4 ? -20.406 4.922 10.758 1 89.56 4 GLN B N 1
ATOM 1258 C CA . GLN B 1 4 ? -20.281 4.234 9.477 1 89.56 4 GLN B CA 1
ATOM 1259 C C . GLN B 1 4 ? -19.359 5 8.523 1 89.56 4 GLN B C 1
ATOM 1261 O O . GLN B 1 4 ? -19.531 6.203 8.32 1 89.56 4 GLN B O 1
ATOM 1266 N N . THR B 1 5 ? -18.328 4.34 8 1 86.69 5 THR B N 1
ATOM 1267 C CA . THR B 1 5 ? -17.375 5.02 7.148 1 86.69 5 THR B CA 1
ATOM 1268 C C . THR B 1 5 ? -17.297 4.359 5.773 1 86.69 5 THR B C 1
ATOM 1270 O O . THR B 1 5 ? -17.625 3.176 5.633 1 86.69 5 THR B O 1
ATOM 1273 N N . LYS B 1 6 ? -16.938 5.105 4.828 1 79.94 6 LYS B N 1
ATOM 1274 C CA . LYS B 1 6 ? -16.812 4.641 3.449 1 79.94 6 LYS B CA 1
ATOM 1275 C C . LYS B 1 6 ? -15.664 3.648 3.309 1 79.94 6 LYS B C 1
ATOM 1277 O O . LYS B 1 6 ? -15.805 2.623 2.639 1 79.94 6 LYS B O 1
ATOM 1282 N N . HIS B 1 7 ? -14.617 3.875 4.016 1 73.44 7 HIS B N 1
ATOM 1283 C CA . HIS B 1 7 ? -13.391 3.141 3.742 1 73.44 7 HIS B CA 1
ATOM 1284 C C . HIS B 1 7 ? -13.125 2.09 4.816 1 73.44 7 HIS B C 1
ATOM 1286 O O . HIS B 1 7 ? -12.43 1.099 4.562 1 73.44 7 HIS B O 1
ATOM 1292 N N . PHE B 1 8 ? -13.664 2.236 6.02 1 75.25 8 PHE B N 1
ATOM 1293 C CA . PHE B 1 8 ? -13.211 1.402 7.125 1 75.25 8 PHE B CA 1
ATOM 1294 C C . PHE B 1 8 ? -14.383 0.661 7.762 1 75.25 8 PHE B C 1
ATOM 1296 O O . PHE B 1 8 ? -14.242 0.063 8.828 1 75.25 8 PHE B O 1
ATOM 1303 N N . GLY B 1 9 ? -15.531 0.814 7.078 1 76.5 9 GLY B N 1
ATOM 1304 C CA . GLY B 1 9 ? -16.703 0.147 7.633 1 76.5 9 GLY B CA 1
ATOM 1305 C C . GLY B 1 9 ? -17.234 0.817 8.883 1 76.5 9 GLY B C 1
ATOM 1306 O O . GLY B 1 9 ? -17.203 2.045 9 1 76.5 9 GLY B O 1
ATOM 1307 N N . GLU B 1 10 ? -17.75 -0.019 9.812 1 85.06 10 GLU B N 1
ATOM 1308 C CA . GLU B 1 10 ? -18.281 0.517 11.055 1 85.06 10 GLU B CA 1
ATOM 1309 C C . GLU B 1 10 ? -17.203 0.656 12.117 1 85.06 10 GLU B C 1
ATOM 1311 O O . GLU B 1 10 ? -16.438 -0.286 12.367 1 85.06 10 GLU B O 1
ATOM 1316 N N . LEU B 1 11 ? -17.094 1.794 12.672 1 84.88 11 LEU B N 1
ATOM 1317 C CA . LEU B 1 11 ? -16.094 2.062 13.695 1 84.88 11 LEU B CA 1
ATOM 1318 C C . LEU B 1 11 ? -16.75 2.393 15.031 1 84.88 11 LEU B C 1
ATOM 1320 O O . LEU B 1 11 ? -17.781 3.08 15.062 1 84.88 11 LEU B O 1
ATOM 1324 N N . ASN B 1 12 ? -16.172 1.796 16.031 1 91.38 12 ASN B N 1
ATOM 1325 C CA . ASN B 1 12 ? -16.484 2.246 17.391 1 91.38 12 ASN B CA 1
ATOM 1326 C C . ASN B 1 12 ? -15.5 3.303 17.875 1 91.38 12 ASN B C 1
ATOM 1328 O O . ASN B 1 12 ? -14.367 2.98 18.219 1 91.38 12 ASN B O 1
ATOM 1332 N N . ILE B 1 13 ? -15.961 4.527 17.969 1 92.56 13 ILE B N 1
ATOM 1333 C CA . ILE B 1 13 ? -15.062 5.648 18.219 1 92.56 13 ILE B CA 1
ATOM 1334 C C . ILE B 1 13 ? -15.086 6.012 19.703 1 92.56 13 ILE B C 1
ATOM 1336 O O . ILE B 1 13 ? -16.156 6.188 20.297 1 92.56 13 ILE B O 1
ATOM 1340 N N . ASP B 1 14 ? -13.914 5.996 20.25 1 93.19 14 ASP B N 1
ATOM 1341 C CA . ASP B 1 14 ? -13.719 6.582 21.578 1 93.19 14 ASP B CA 1
ATOM 1342 C C . ASP B 1 14 ? -13.719 8.109 21.5 1 93.19 14 ASP B C 1
ATOM 1344 O O . ASP B 1 14 ? -12.812 8.703 20.922 1 93.19 14 ASP B O 1
ATOM 1348 N N . GLU B 1 15 ? -14.648 8.789 22.156 1 94 15 GLU B N 1
ATOM 1349 C CA . GLU B 1 15 ? -14.789 10.242 22.094 1 94 15 GLU B CA 1
ATOM 1350 C C . GLU B 1 15 ? -13.539 10.938 22.625 1 94 15 GLU B C 1
ATOM 1352 O O . GLU B 1 15 ? -13.211 12.047 22.188 1 94 15 GLU B O 1
ATOM 1357 N N . GLY B 1 16 ? -12.844 10.258 23.5 1 95.25 16 GLY B N 1
ATOM 1358 C CA . GLY B 1 16 ? -11.633 10.812 24.062 1 95.25 16 GLY B CA 1
ATOM 1359 C C . GLY B 1 16 ? -10.492 10.883 23.062 1 95.25 16 GLY B C 1
ATOM 1360 O O . GLY B 1 16 ? -9.484 11.562 23.312 1 95.25 16 GLY B O 1
ATOM 1361 N N . LYS B 1 17 ? -10.656 10.281 21.906 1 95.25 17 LYS B N 1
ATOM 1362 C CA . LYS B 1 17 ? -9.594 10.242 20.906 1 95.25 17 LYS B CA 1
ATOM 1363 C C . LYS B 1 17 ? -9.914 11.172 19.75 1 95.25 17 LYS B C 1
ATOM 1365 O O . LYS B 1 17 ? -9.148 11.25 18.781 1 95.25 17 LYS B O 1
ATOM 1370 N N . VAL B 1 18 ? -11.031 11.906 19.953 1 98.12 18 VAL B N 1
ATOM 1371 C CA . VAL B 1 18 ? -11.438 12.797 18.859 1 98.12 18 VAL B CA 1
ATOM 1372 C C . VAL B 1 18 ? -10.562 14.047 18.875 1 98.12 18 VAL B C 1
ATOM 1374 O O . VAL B 1 18 ? -10.312 14.633 19.922 1 98.12 18 VAL B O 1
ATOM 1377 N N . ILE B 1 19 ? -10.078 14.391 17.719 1 98.25 19 ILE B N 1
ATOM 1378 C CA . ILE B 1 19 ? -9.297 15.602 17.5 1 98.25 19 ILE B CA 1
ATOM 1379 C C . ILE B 1 19 ? -10.164 16.672 16.844 1 98.25 19 ILE B C 1
ATOM 1381 O O . ILE B 1 19 ? -10.883 16.375 15.867 1 98.25 19 ILE B O 1
ATOM 1385 N N . THR B 1 20 ? -10.031 17.844 17.344 1 98.31 20 THR B N 1
ATOM 1386 C CA . THR B 1 20 ? -10.836 18.938 16.812 1 98.31 20 THR B CA 1
ATOM 1387 C C . THR B 1 20 ? -9.984 19.875 15.945 1 98.31 20 THR B C 1
ATOM 1389 O O . THR B 1 20 ? -8.891 20.266 16.344 1 98.31 20 THR B O 1
ATOM 1392 N N . PHE B 1 21 ? -10.484 20.109 14.773 1 98.12 21 PHE B N 1
ATOM 1393 C CA . PHE B 1 21 ? -9.945 21.141 13.891 1 98.12 21 PHE B CA 1
ATOM 1394 C C . PHE B 1 21 ? -10.852 22.359 13.867 1 98.12 21 PHE B C 1
ATOM 1396 O O . PHE B 1 21 ? -11.789 22.438 13.062 1 98.12 21 PHE B O 1
ATOM 1403 N N . PRO B 1 22 ? -10.5 23.312 14.656 1 96.56 22 PRO B N 1
ATOM 1404 C CA . PRO B 1 22 ? -11.422 24.438 14.828 1 96.56 22 PRO B CA 1
ATOM 1405 C C . PRO B 1 22 ? -11.773 25.109 13.508 1 96.56 22 PRO B C 1
ATOM 1407 O O . PRO B 1 22 ? -12.914 25.531 13.312 1 96.56 22 PRO B O 1
ATOM 1410 N N . GLU B 1 23 ? -10.914 25.234 12.633 1 94.75 23 GLU B N 1
ATOM 1411 C CA . GLU B 1 23 ? -11.156 25.906 11.359 1 94.75 23 GLU B CA 1
ATOM 1412 C C . GLU B 1 23 ? -11.383 24.891 10.234 1 94.75 23 GLU B C 1
ATOM 1414 O O . GLU B 1 23 ? -11.398 25.266 9.055 1 94.75 23 GLU B O 1
ATOM 1419 N N . GLY B 1 24 ? -11.508 23.641 10.586 1 96 24 GLY B N 1
ATOM 1420 C CA . GLY B 1 24 ? -11.555 22.594 9.586 1 96 24 GLY B CA 1
ATOM 1421 C C . GLY B 1 24 ? -10.242 22.406 8.844 1 96 24 GLY B C 1
ATOM 1422 O O . GLY B 1 24 ? -9.227 23.016 9.211 1 96 24 GLY B O 1
ATOM 1423 N N . ILE B 1 25 ? -10.242 21.438 7.957 1 95.31 25 ILE B N 1
ATOM 1424 C CA . ILE B 1 25 ? -9.156 21.266 7 1 95.31 25 ILE B CA 1
ATOM 1425 C C . ILE B 1 25 ? -9.5 21.984 5.695 1 95.31 25 ILE B C 1
ATOM 1427 O O . ILE B 1 25 ? -10.656 21.984 5.266 1 95.31 25 ILE B O 1
ATOM 1431 N N . PRO B 1 26 ? -8.5 22.641 5.09 1 93.06 26 PRO B N 1
ATOM 1432 C CA . PRO B 1 26 ? -8.797 23.312 3.826 1 93.06 26 PRO B CA 1
ATOM 1433 C C . PRO B 1 26 ? -9.594 22.438 2.861 1 93.06 26 PRO B C 1
ATOM 1435 O O . PRO B 1 26 ? -9.258 21.266 2.662 1 93.06 26 PRO B O 1
ATOM 1438 N N . GLY B 1 27 ? -10.703 22.938 2.264 1 93.56 27 GLY B N 1
ATOM 1439 C CA . GLY B 1 27 ? -11.609 22.172 1.419 1 93.56 27 GLY B CA 1
ATOM 1440 C C . GLY B 1 27 ? -12.758 21.562 2.186 1 93.56 27 GLY B C 1
ATOM 1441 O O . GLY B 1 27 ? -13.758 21.141 1.591 1 93.56 27 GLY B O 1
ATOM 1442 N N . PHE B 1 28 ? -12.562 21.516 3.562 1 95.62 28 PHE B N 1
ATOM 1443 C CA . PHE B 1 28 ? -13.57 20.875 4.406 1 95.62 28 PHE B CA 1
ATOM 1444 C C . PHE B 1 28 ? -13.781 21.672 5.688 1 95.62 28 PHE B C 1
ATOM 1446 O O . PHE B 1 28 ? -13.641 21.141 6.789 1 95.62 28 PHE B O 1
ATOM 1453 N N . PRO B 1 29 ? -14.25 22.922 5.559 1 95.56 29 PRO B N 1
ATOM 1454 C CA . PRO B 1 29 ? -14.344 23.812 6.727 1 95.56 29 PRO B CA 1
ATOM 1455 C C . PRO B 1 29 ? -15.422 23.359 7.715 1 95.56 29 PRO B C 1
ATOM 1457 O O . PRO B 1 29 ? -15.344 23.672 8.906 1 95.56 29 PRO B O 1
ATOM 1460 N N . ASP B 1 30 ? -16.375 22.531 7.266 1 96.31 30 ASP B N 1
ATOM 1461 C CA . ASP B 1 30 ? -17.5 22.156 8.117 1 96.31 30 ASP B CA 1
ATOM 1462 C C . ASP B 1 30 ? -17.25 20.828 8.828 1 96.31 30 ASP B C 1
ATOM 1464 O O . ASP B 1 30 ? -18.031 20.406 9.688 1 96.31 30 ASP B O 1
ATOM 1468 N N . HIS B 1 31 ? -16.234 20.203 8.523 1 97.38 31 HIS B N 1
ATOM 1469 C CA . HIS B 1 31 ? -15.828 18.969 9.188 1 97.38 31 HIS B CA 1
ATOM 1470 C C . HIS B 1 31 ? -14.711 19.219 10.195 1 97.38 31 HIS B C 1
ATOM 1472 O O . HIS B 1 31 ? -13.562 19.469 9.812 1 97.38 31 HIS B O 1
ATOM 1478 N N . LYS B 1 32 ? -15.07 19.125 11.445 1 98.19 32 LYS B N 1
ATOM 1479 C CA . LYS B 1 32 ? -14.141 19.656 12.445 1 98.19 32 LYS B CA 1
ATOM 1480 C C . LYS B 1 32 ? -13.672 18.562 13.398 1 98.19 32 LYS B C 1
ATOM 1482 O O . LYS B 1 32 ? -12.734 18.766 14.164 1 98.19 32 LYS B O 1
ATOM 1487 N N . ARG B 1 33 ? -14.328 17.438 13.398 1 98.31 33 ARG B N 1
ATOM 1488 C CA . ARG B 1 33 ? -13.961 16.344 14.305 1 98.31 33 ARG B CA 1
ATOM 1489 C C . ARG B 1 33 ? -13.406 15.148 13.531 1 98.31 33 ARG B C 1
ATOM 1491 O O . ARG B 1 33 ? -14.008 14.703 12.555 1 98.31 33 ARG B O 1
ATOM 1498 N N . TYR B 1 34 ? -12.281 14.711 13.984 1 98.19 34 TYR B N 1
ATOM 1499 C CA . TYR B 1 34 ? -11.586 13.625 13.297 1 98.19 34 TYR B CA 1
ATOM 1500 C C . TYR B 1 34 ? -11.023 12.633 14.305 1 98.19 34 TYR B C 1
ATOM 1502 O O . TYR B 1 34 ? -10.812 12.969 15.469 1 98.19 34 TYR B O 1
ATOM 1510 N N . VAL B 1 35 ? -10.805 11.43 13.836 1 96.94 35 VAL B N 1
ATOM 1511 C CA . VAL B 1 35 ? -10.086 10.422 14.602 1 96.94 35 VAL B CA 1
ATOM 1512 C C . VAL B 1 35 ? -8.992 9.789 13.734 1 96.94 35 VAL B C 1
ATOM 1514 O O . VAL B 1 35 ? -9.141 9.695 12.516 1 96.94 35 VAL B O 1
ATOM 1517 N N . PHE B 1 36 ? -7.902 9.375 14.438 1 94.38 36 PHE B N 1
ATOM 1518 C CA . PHE B 1 36 ? -6.852 8.633 13.758 1 94.38 36 PHE B CA 1
ATOM 1519 C C . PHE B 1 36 ? -7.242 7.168 13.594 1 94.38 36 PHE B C 1
ATOM 1521 O O . PHE B 1 36 ? -7.809 6.562 14.508 1 94.38 36 PHE B O 1
ATOM 1528 N N . ILE B 1 37 ? -6.965 6.688 12.398 1 87.5 37 ILE B N 1
ATOM 1529 C CA . ILE B 1 37 ? -7.031 5.254 12.148 1 87.5 37 ILE B CA 1
ATOM 1530 C C . ILE B 1 37 ? -5.652 4.73 11.75 1 87.5 37 ILE B C 1
ATOM 1532 O O . ILE B 1 37 ? -5.09 5.164 10.742 1 87.5 37 ILE B O 1
ATOM 1536 N N . PHE B 1 38 ? -5.074 3.896 12.531 1 83.5 38 PHE B N 1
ATOM 1537 C CA . PHE B 1 38 ? -3.756 3.322 12.281 1 83.5 38 PHE B CA 1
ATOM 1538 C C . PHE B 1 38 ? -3.877 1.9 11.75 1 83.5 38 PHE B C 1
ATOM 1540 O O . PHE B 1 38 ? -4.879 1.225 11.992 1 83.5 38 PHE B O 1
ATOM 1547 N N . ASP B 1 39 ? -2.895 1.658 10.914 1 65.31 39 ASP B N 1
ATOM 1548 C CA . ASP B 1 39 ? -2.811 0.26 10.5 1 65.31 39 ASP B CA 1
ATOM 1549 C C . ASP B 1 39 ? -2.441 -0.638 11.68 1 65.31 39 ASP B C 1
ATOM 1551 O O . ASP B 1 39 ? -1.329 -0.554 12.203 1 65.31 39 ASP B O 1
ATOM 1555 N N . GLU B 1 40 ? -3.363 -1.354 12.195 1 60 40 GLU B N 1
ATOM 1556 C CA . GLU B 1 40 ? -3.129 -2.189 13.367 1 60 40 GLU B CA 1
ATOM 1557 C C . GLU B 1 40 ? -2.123 -3.297 13.07 1 60 40 GLU B C 1
ATOM 1559 O O . GLU B 1 40 ? -1.449 -3.797 13.969 1 60 40 GLU B O 1
ATOM 1564 N N . GLU B 1 41 ? -2.045 -3.621 11.836 1 53.91 41 GLU B N 1
ATOM 1565 C CA . GLU B 1 41 ? -1.195 -4.754 11.484 1 53.91 41 GLU B CA 1
ATOM 1566 C C . GLU B 1 41 ? 0.255 -4.32 11.289 1 53.91 41 GLU B C 1
ATOM 1568 O O . GLU B 1 41 ? 1.169 -5.145 11.352 1 53.91 41 GLU B O 1
ATOM 1573 N N . ASP B 1 42 ? 0.488 -3.117 10.992 1 56.84 42 ASP B N 1
ATOM 1574 C CA . ASP B 1 42 ? 1.838 -2.602 10.781 1 56.84 42 ASP B CA 1
ATOM 1575 C C . ASP B 1 42 ? 2.08 -1.35 11.625 1 56.84 42 ASP B C 1
ATOM 1577 O O . ASP B 1 42 ? 1.8 -0.234 11.18 1 56.84 42 ASP B O 1
ATOM 1581 N N . GLU B 1 43 ? 2.586 -1.559 12.781 1 61.91 43 GLU B N 1
ATOM 1582 C CA . GLU B 1 43 ? 2.85 -0.441 13.688 1 61.91 43 GLU B CA 1
ATOM 1583 C C . GLU B 1 43 ? 3.883 0.514 13.094 1 61.91 43 GLU B C 1
ATOM 1585 O O . GLU B 1 43 ? 3.967 1.674 13.5 1 61.91 43 GLU B O 1
ATOM 1590 N N . ASN B 1 44 ? 4.578 -0.01 12.117 1 66 44 ASN B N 1
ATOM 1591 C CA . ASN B 1 44 ? 5.645 0.812 11.562 1 66 44 ASN B CA 1
ATOM 1592 C C . ASN B 1 44 ? 5.23 1.439 10.234 1 66 44 ASN B C 1
ATOM 1594 O O . ASN B 1 44 ? 6.051 2.043 9.539 1 66 44 ASN B O 1
ATOM 1598 N N . SER B 1 45 ? 3.982 1.275 9.961 1 72.69 45 SER B N 1
ATOM 1599 C CA . SER B 1 45 ? 3.506 1.883 8.719 1 72.69 45 SER B CA 1
ATOM 1600 C C . SER B 1 45 ? 3.762 3.387 8.711 1 72.69 45 SER B C 1
ATOM 1602 O O . SER B 1 45 ? 3.527 4.07 9.711 1 72.69 45 SER B O 1
ATOM 1604 N N . PRO B 1 46 ? 4.309 3.85 7.617 1 81.44 46 PRO B N 1
ATOM 1605 C CA . PRO B 1 46 ? 4.469 5.301 7.527 1 81.44 46 PRO B CA 1
ATOM 1606 C C . PRO B 1 46 ? 3.141 6.031 7.344 1 81.44 46 PRO B C 1
ATOM 1608 O O . PRO B 1 46 ? 3.096 7.266 7.41 1 81.44 46 PRO B O 1
ATOM 1611 N N . PHE B 1 47 ? 2.062 5.199 7.137 1 83.38 47 PHE B N 1
ATOM 1612 C CA . PHE B 1 47 ? 0.784 5.805 6.785 1 83.38 47 PHE B CA 1
ATOM 1613 C C . PHE B 1 47 ? -0.223 5.641 7.918 1 83.38 47 PHE B C 1
ATOM 1615 O O . PHE B 1 47 ? -0.144 4.684 8.688 1 83.38 47 PHE B O 1
ATOM 1622 N N . CYS B 1 48 ? -1.106 6.559 8.086 1 88.94 48 CYS B N 1
ATOM 1623 C CA . CYS B 1 48 ? -2.338 6.465 8.867 1 88.94 48 CYS B CA 1
ATOM 1624 C C . CYS B 1 48 ? -3.447 7.293 8.227 1 88.94 48 CYS B C 1
ATOM 1626 O O . CYS B 1 48 ? -3.277 7.832 7.133 1 88.94 48 CYS B O 1
ATOM 1628 N N . TRP B 1 49 ? -4.598 7.211 8.789 1 89.81 49 TRP B N 1
ATOM 1629 C CA . TRP B 1 49 ? -5.727 7.949 8.234 1 89.81 49 TRP B CA 1
ATOM 1630 C C . TRP B 1 49 ? -6.309 8.914 9.258 1 89.81 49 TRP B C 1
ATOM 1632 O O . TRP B 1 49 ? -6.285 8.633 10.461 1 89.81 49 TRP B O 1
ATOM 1642 N N . LEU B 1 50 ? -6.738 10 8.773 1 96.19 50 LEU B N 1
ATOM 1643 C CA . LEU B 1 50 ? -7.598 10.914 9.523 1 96.19 50 LEU B CA 1
ATOM 1644 C C . LEU B 1 50 ? -9.039 10.82 9.039 1 96.19 50 LEU B C 1
ATOM 1646 O O . LEU B 1 50 ? -9.359 11.266 7.93 1 96.19 50 LEU B O 1
ATOM 1650 N N . GLN B 1 51 ? -9.922 10.234 9.805 1 94.19 51 GLN B N 1
ATOM 1651 C CA . GLN B 1 51 ? -11.32 9.984 9.461 1 94.19 51 GLN B CA 1
ATOM 1652 C C . GLN B 1 51 ? -12.234 11.031 10.094 1 94.19 51 GLN B C 1
ATOM 1654 O O . GLN B 1 51 ? -12.188 11.258 11.305 1 94.19 51 GLN B O 1
ATOM 1659 N N . SER B 1 52 ? -13.016 11.68 9.273 1 97.75 52 SER B N 1
ATOM 1660 C CA . SER B 1 52 ? -14 12.625 9.797 1 97.75 52 SER B CA 1
ATOM 1661 C C . SER B 1 52 ? -15.078 11.914 10.609 1 97.75 52 SER B C 1
ATOM 1663 O O . SER B 1 52 ? -15.594 10.875 10.195 1 97.75 52 SER B O 1
ATOM 1665 N N . VAL B 1 53 ? -15.367 12.445 11.734 1 96.94 53 VAL B N 1
ATOM 1666 C CA . VAL B 1 53 ? -16.453 11.953 12.57 1 96.94 53 VAL B CA 1
ATOM 1667 C C . VAL B 1 53 ? -17.781 12.555 12.109 1 96.94 53 VAL B C 1
ATOM 1669 O O . VAL B 1 53 ? -18.844 11.945 12.273 1 96.94 53 VAL B O 1
ATOM 1672 N N . ASP B 1 54 ? -17.672 13.648 11.484 1 96.44 54 ASP B N 1
ATOM 1673 C CA . ASP B 1 54 ? -18.844 14.391 11.055 1 96.44 54 ASP B CA 1
ATOM 1674 C C . ASP B 1 54 ? -19.406 13.812 9.758 1 96.44 54 ASP B C 1
ATOM 1676 O O . ASP B 1 54 ? -20.594 13.961 9.469 1 96.44 54 ASP B O 1
ATOM 1680 N N . ASP B 1 55 ? -18.609 13.18 8.961 1 96.69 55 ASP B N 1
ATOM 1681 C CA . ASP B 1 55 ? -19 12.586 7.688 1 96.69 55 ASP B CA 1
ATOM 1682 C C . ASP B 1 55 ? -18.156 11.359 7.375 1 96.69 55 ASP B C 1
ATOM 1684 O O . ASP B 1 55 ? -16.969 11.477 7.031 1 96.69 55 ASP B O 1
ATOM 1688 N N . GLY B 1 56 ? -18.719 10.211 7.414 1 93.38 56 GLY B N 1
ATOM 1689 C CA . GLY B 1 56 ? -18.016 8.945 7.254 1 93.38 56 GLY B CA 1
ATOM 1690 C C . GLY B 1 56 ? -17.406 8.773 5.883 1 93.38 56 GLY B C 1
ATOM 1691 O O . GLY B 1 56 ? -16.562 7.891 5.68 1 93.38 56 GLY B O 1
ATOM 1692 N N . ASP B 1 57 ? -17.797 9.625 4.922 1 91.31 57 ASP B N 1
ATOM 1693 C CA . ASP B 1 57 ? -17.297 9.516 3.559 1 91.31 57 ASP B CA 1
ATOM 1694 C C . ASP B 1 57 ? -15.977 10.266 3.402 1 91.31 57 ASP B C 1
ATOM 1696 O O . ASP B 1 57 ? -15.289 10.125 2.385 1 91.31 57 ASP B O 1
ATOM 1700 N N . ILE B 1 58 ? -15.602 11.031 4.43 1 92.69 58 ILE B N 1
ATOM 1701 C CA . ILE B 1 58 ? -14.445 11.906 4.305 1 92.69 58 ILE B CA 1
ATOM 1702 C C . ILE B 1 58 ? -13.305 11.383 5.18 1 92.69 58 ILE B C 1
ATOM 1704 O O . ILE B 1 58 ? -13.461 11.234 6.395 1 92.69 58 ILE B O 1
ATOM 1708 N N . ALA B 1 59 ? -12.281 11.016 4.562 1 92.62 59 ALA B N 1
ATOM 1709 C CA . ALA B 1 59 ? -11.047 10.609 5.23 1 92.62 59 ALA B CA 1
ATOM 1710 C C . ALA B 1 59 ? -9.82 11.086 4.457 1 92.62 59 ALA B C 1
ATOM 1712 O O . ALA B 1 59 ? -9.883 11.281 3.24 1 92.62 59 ALA B O 1
ATOM 1713 N N . PHE B 1 60 ? -8.727 11.32 5.152 1 94.06 60 PHE B N 1
ATOM 1714 C CA . PHE B 1 60 ? -7.465 11.734 4.539 1 94.06 60 PHE B CA 1
ATOM 1715 C C . PHE B 1 60 ? -6.359 10.727 4.844 1 94.06 60 PHE B C 1
ATOM 1717 O O . PHE B 1 60 ? -6.195 10.305 5.988 1 94.06 60 PHE B O 1
ATOM 1724 N N . ALA B 1 61 ? -5.691 10.328 3.855 1 91.44 61 ALA B N 1
ATOM 1725 C CA . ALA B 1 61 ? -4.477 9.547 4.062 1 91.44 61 ALA B CA 1
ATOM 1726 C C . ALA B 1 61 ? -3.322 10.43 4.512 1 91.44 61 ALA B C 1
ATOM 1728 O O . ALA B 1 61 ? -3.113 11.516 3.963 1 91.44 61 ALA B O 1
ATOM 1729 N N . LEU B 1 62 ? -2.604 9.961 5.508 1 95.19 62 LEU B N 1
ATOM 1730 C CA . LEU B 1 62 ? -1.499 10.727 6.07 1 95.19 62 LEU B CA 1
ATOM 1731 C C . LEU B 1 62 ? -0.199 9.938 6.008 1 95.19 62 LEU B C 1
ATOM 1733 O O . LEU B 1 62 ? -0.216 8.703 6.047 1 95.19 62 LEU B O 1
ATOM 1737 N N . VAL B 1 63 ? 0.888 10.656 5.953 1 94.5 63 VAL B N 1
ATOM 1738 C CA . VAL B 1 63 ? 2.213 10.055 6.066 1 94.5 63 VAL B CA 1
ATOM 1739 C C . VAL B 1 63 ? 3.062 10.859 7.051 1 94.5 63 VAL B C 1
ATOM 1741 O O . VAL B 1 63 ? 2.953 12.086 7.117 1 94.5 63 VAL B O 1
ATOM 1744 N N . ASN B 1 64 ? 3.795 10.188 7.863 1 93.5 64 ASN B N 1
ATOM 1745 C CA . ASN B 1 64 ? 4.816 10.867 8.648 1 93.5 64 ASN B CA 1
ATOM 1746 C C . ASN B 1 64 ? 5.906 11.461 7.766 1 93.5 64 ASN B C 1
ATOM 1748 O O . ASN B 1 64 ? 6.684 10.727 7.152 1 93.5 64 ASN B O 1
ATOM 1752 N N . PRO B 1 65 ? 5.977 12.773 7.723 1 96.5 65 PRO B N 1
ATOM 1753 C CA . PRO B 1 65 ? 6.906 13.375 6.766 1 96.5 65 PRO B CA 1
ATOM 1754 C C . PRO B 1 65 ? 8.359 12.992 7.031 1 96.5 65 PRO B C 1
ATOM 1756 O O . PRO B 1 65 ? 9.18 12.977 6.105 1 96.5 65 PRO B O 1
ATOM 1759 N N . LEU B 1 66 ? 8.711 12.625 8.242 1 92.81 66 LEU B N 1
ATOM 1760 C CA . LEU B 1 66 ? 10.086 12.273 8.562 1 92.81 66 LEU B CA 1
ATOM 1761 C C . LEU B 1 66 ? 10.477 10.953 7.91 1 92.81 66 LEU B C 1
ATOM 1763 O O . LEU B 1 66 ? 11.664 10.664 7.75 1 92.81 66 LEU B O 1
ATOM 1767 N N . LYS B 1 67 ? 9.523 10.219 7.547 1 87.81 67 LYS B N 1
ATOM 1768 C CA . LYS B 1 67 ? 9.797 8.938 6.906 1 87.81 67 LYS B CA 1
ATOM 1769 C C . LYS B 1 67 ? 10.039 9.109 5.41 1 87.81 67 LYS B C 1
ATOM 1771 O O . LYS B 1 67 ? 10.562 8.203 4.758 1 87.81 67 LYS B O 1
ATOM 1776 N N . ILE B 1 68 ? 9.695 10.242 4.875 1 90.12 68 ILE B N 1
ATOM 1777 C CA . ILE B 1 68 ? 9.852 10.445 3.439 1 90.12 68 ILE B CA 1
ATOM 1778 C C . ILE B 1 68 ? 10.781 11.617 3.178 1 90.12 68 ILE B C 1
ATOM 1780 O O . ILE B 1 68 ? 11.242 11.82 2.049 1 90.12 68 ILE B O 1
ATOM 1784 N N . TYR B 1 69 ? 10.977 12.383 4.16 1 92.94 69 TYR B N 1
ATOM 1785 C CA . TYR B 1 69 ? 11.844 13.555 4.145 1 92.94 69 TYR B CA 1
ATOM 1786 C C . TYR B 1 69 ? 12.602 13.695 5.461 1 92.94 69 TYR B C 1
ATOM 1788 O O . TYR B 1 69 ? 12.109 14.312 6.406 1 92.94 69 TYR B O 1
ATOM 1796 N N . SER B 1 70 ? 13.82 13.164 5.598 1 90.5 70 SER B N 1
ATOM 1797 C CA . SER B 1 70 ? 14.531 12.922 6.848 1 90.5 70 SER B CA 1
ATOM 1798 C C . SER B 1 70 ? 14.758 14.219 7.621 1 90.5 70 SER B C 1
ATOM 1800 O O . SER B 1 70 ? 14.727 14.227 8.852 1 90.5 70 SER B O 1
ATOM 1802 N N . ASP B 1 71 ? 14.914 15.328 7.008 1 93.25 71 ASP B N 1
ATOM 1803 C CA . ASP B 1 71 ? 15.195 16.578 7.695 1 93.25 71 ASP B CA 1
ATOM 1804 C C . ASP B 1 71 ? 13.977 17.516 7.66 1 93.25 71 ASP B C 1
ATOM 1806 O O . ASP B 1 71 ? 14.125 18.734 7.645 1 93.25 71 ASP B O 1
ATOM 1810 N N . TYR B 1 72 ? 12.844 16.969 7.613 1 96.88 72 TYR B N 1
ATOM 1811 C CA . TYR B 1 72 ? 11.625 17.766 7.57 1 96.88 72 TYR B CA 1
ATOM 1812 C C . TYR B 1 72 ? 11.461 18.578 8.844 1 96.88 72 TYR B C 1
ATOM 1814 O O . TYR B 1 72 ? 11.469 18.031 9.945 1 96.88 72 TYR B O 1
ATOM 1822 N N . SER B 1 73 ? 11.406 19.859 8.742 1 95.56 73 SER B N 1
ATOM 1823 C CA . SER B 1 73 ? 11.266 20.828 9.812 1 95.56 73 SER B CA 1
ATOM 1824 C C . SER B 1 73 ? 10.531 22.078 9.336 1 95.56 73 SER B C 1
ATOM 1826 O O . SER B 1 73 ? 11.148 23.109 9.062 1 95.56 73 SER B O 1
ATOM 1828 N N . PRO B 1 74 ? 9.211 21.969 9.305 1 95.88 74 PRO B N 1
ATOM 1829 C CA . PRO B 1 74 ? 8.453 23.094 8.75 1 95.88 74 PRO B CA 1
ATOM 1830 C C . PRO B 1 74 ? 8.508 24.344 9.633 1 95.88 74 PRO B C 1
ATOM 1832 O O . PRO B 1 74 ? 8.352 24.25 10.852 1 95.88 74 PRO B O 1
ATOM 1835 N N . GLU B 1 75 ? 8.82 25.422 8.992 1 95.31 75 GLU B N 1
ATOM 1836 C CA . GLU B 1 75 ? 8.766 26.734 9.648 1 95.31 75 GLU B CA 1
ATOM 1837 C C . GLU B 1 75 ? 7.379 27.359 9.523 1 95.31 75 GLU B C 1
ATOM 1839 O O . GLU B 1 75 ? 6.895 27.594 8.414 1 95.31 75 GLU B O 1
ATOM 1844 N N . VAL B 1 76 ? 6.766 27.578 10.68 1 93.12 76 VAL B N 1
ATOM 1845 C CA . VAL B 1 76 ? 5.406 28.125 10.703 1 93.12 76 VAL B CA 1
ATOM 1846 C C . VAL B 1 76 ? 5.352 29.344 11.609 1 93.12 76 VAL B C 1
ATOM 1848 O O . VAL B 1 76 ? 6.027 29.391 12.641 1 93.12 76 VAL B O 1
ATOM 1851 N N . ASP B 1 77 ? 4.516 30.297 11.211 1 88.88 77 ASP B N 1
ATOM 1852 C CA . ASP B 1 77 ? 4.344 31.484 12.039 1 88.88 77 ASP B CA 1
ATOM 1853 C C . ASP B 1 77 ? 3.58 31.156 13.32 1 88.88 77 ASP B C 1
ATOM 1855 O O . ASP B 1 77 ? 2.604 30.406 13.289 1 88.88 77 ASP B O 1
ATOM 1859 N N . ASN B 1 78 ? 4.016 31.781 14.398 1 83.88 78 ASN B N 1
ATOM 1860 C CA . ASN B 1 78 ? 3.387 31.578 15.695 1 83.88 78 ASN B CA 1
ATOM 1861 C C . ASN B 1 78 ? 1.904 31.938 15.664 1 83.88 78 ASN B C 1
ATOM 1863 O O . ASN B 1 78 ? 1.087 31.281 16.312 1 83.88 78 ASN B O 1
ATOM 1867 N N . GLU B 1 79 ? 1.603 32.938 14.945 1 83.38 79 GLU B N 1
ATOM 1868 C CA . GLU B 1 79 ? 0.215 33.375 14.883 1 83.38 79 GLU B CA 1
ATOM 1869 C C . GLU B 1 79 ? -0.697 32.281 14.336 1 83.38 79 GLU B C 1
ATOM 1871 O O . GLU B 1 79 ? -1.861 32.188 14.734 1 83.38 79 GLU B O 1
ATOM 1876 N N . HIS B 1 80 ? -0.131 31.406 13.633 1 81.44 80 HIS B N 1
ATOM 1877 C CA . HIS B 1 80 ? -0.922 30.375 12.969 1 81.44 80 HIS B CA 1
ATOM 1878 C C . HIS B 1 80 ? -1.014 29.109 13.828 1 81.44 80 HIS B C 1
ATOM 1880 O O . HIS B 1 80 ? -1.711 28.156 13.469 1 81.44 80 HIS B O 1
ATOM 1886 N N . THR B 1 81 ? -0.318 29.188 14.961 1 88.06 81 THR B N 1
ATOM 1887 C CA . THR B 1 81 ? -0.345 27.969 15.781 1 88.06 81 THR B CA 1
ATOM 1888 C C . THR B 1 81 ? -1.028 28.25 17.125 1 88.06 81 THR B C 1
ATOM 1890 O O . THR B 1 81 ? -1.074 27.375 17.984 1 88.06 81 THR B O 1
ATOM 1893 N N . GLU B 1 82 ? -1.574 29.391 17.312 1 89.31 82 GLU B N 1
ATOM 1894 C CA . GLU B 1 82 ? -2.193 29.781 18.578 1 89.31 82 GLU B CA 1
ATOM 1895 C C . GLU B 1 82 ? -3.359 28.859 18.922 1 89.31 82 GLU B C 1
ATOM 1897 O O . GLU B 1 82 ? -3.576 28.547 20.094 1 89.31 82 GLU B O 1
ATOM 1902 N N . ALA B 1 83 ? -4.027 28.469 17.938 1 91.81 83 ALA B N 1
ATOM 1903 C CA . ALA B 1 83 ? -5.219 27.656 18.156 1 91.81 83 ALA B CA 1
ATOM 1904 C C . ALA B 1 83 ? -4.852 26.312 18.781 1 91.81 83 ALA B C 1
ATOM 1906 O O . ALA B 1 83 ? -5.699 25.656 19.391 1 91.81 83 ALA B O 1
ATOM 1907 N N . LEU B 1 84 ? -3.631 25.906 18.719 1 95.12 84 LEU B N 1
ATOM 1908 C CA . LEU B 1 84 ? -3.18 24.609 19.219 1 95.12 84 LEU B CA 1
ATOM 1909 C C . LEU B 1 84 ? -3.08 24.641 20.734 1 95.12 84 LEU B C 1
ATOM 1911 O O . LEU B 1 84 ? -2.982 23.578 21.375 1 95.12 84 LEU B O 1
ATOM 1915 N N . GLY B 1 85 ? -3.082 25.844 21.359 1 94.06 85 GLY B N 1
ATOM 1916 C CA . GLY B 1 85 ? -2.883 25.953 22.797 1 94.06 85 GLY B CA 1
ATOM 1917 C C . GLY B 1 85 ? -1.424 25.875 23.203 1 94.06 85 GLY B C 1
ATOM 1918 O O . GLY B 1 85 ? -0.532 26.031 22.359 1 94.06 85 GLY B O 1
ATOM 1919 N N . GLU B 1 86 ? -1.173 25.828 24.484 1 92.94 86 GLU B N 1
ATOM 1920 C CA . GLU B 1 86 ? 0.187 25.688 25 1 92.94 86 GLU B CA 1
ATOM 1921 C C . GLU B 1 86 ? 0.745 24.297 24.719 1 92.94 86 GLU B C 1
ATOM 1923 O O . GLU B 1 86 ? 0.031 23.297 24.844 1 92.94 86 GLU B O 1
ATOM 1928 N N . PHE B 1 87 ? 1.954 24.328 24.266 1 92.94 87 PHE B N 1
ATOM 1929 C CA . PHE B 1 87 ? 2.531 23.016 23.969 1 92.94 87 PHE B CA 1
ATOM 1930 C C . PHE B 1 87 ? 4.051 23.062 24.047 1 92.94 87 PHE B C 1
ATOM 1932 O O . PHE B 1 87 ? 4.648 24.141 23.984 1 92.94 87 PHE B O 1
ATOM 1939 N N . SER B 1 88 ? 4.629 21.922 24.297 1 93.31 88 SER B N 1
ATOM 1940 C CA . SER B 1 88 ? 6.031 21.656 23.984 1 93.31 88 SER B CA 1
ATOM 1941 C C . SER B 1 88 ? 6.168 20.906 22.672 1 93.31 88 SER B C 1
ATOM 1943 O O . SER B 1 88 ? 5.191 20.359 22.156 1 93.31 88 SER B O 1
ATOM 1945 N N . GLU B 1 89 ? 7.266 20.922 22.141 1 90.69 89 GLU B N 1
ATOM 1946 C CA . GLU B 1 89 ? 7.488 20.25 20.859 1 90.69 89 GLU B CA 1
ATOM 1947 C C . GLU B 1 89 ? 7.105 18.781 20.938 1 90.69 89 GLU B C 1
ATOM 1949 O O . GLU B 1 89 ? 6.617 18.203 19.953 1 90.69 89 GLU B O 1
ATOM 1954 N N . SER B 1 90 ? 7.277 18.25 22.062 1 94 90 SER B N 1
ATOM 1955 C CA . SER B 1 90 ? 7 16.812 22.234 1 94 90 SER B CA 1
ATOM 1956 C C . SER B 1 90 ? 5.5 16.547 22.234 1 94 90 SER B C 1
ATOM 1958 O O . SER B 1 90 ? 5.074 15.398 22.094 1 94 90 SER B O 1
ATOM 1960 N N . ASP B 1 91 ? 4.691 17.578 22.344 1 96.12 91 ASP B N 1
ATOM 1961 C CA . ASP B 1 91 ? 3.236 17.453 22.359 1 96.12 91 ASP B CA 1
ATOM 1962 C C . ASP B 1 91 ? 2.678 17.469 20.938 1 96.12 91 ASP B C 1
ATOM 1964 O O . ASP B 1 91 ? 1.497 17.188 20.719 1 96.12 91 ASP B O 1
ATOM 1968 N N . LEU B 1 92 ? 3.551 17.828 20.031 1 95.81 92 LEU B N 1
ATOM 1969 C CA . LEU B 1 92 ? 3.064 18.047 18.688 1 95.81 92 LEU B CA 1
ATOM 1970 C C . LEU B 1 92 ? 3.385 16.859 17.781 1 95.81 92 LEU B C 1
ATOM 1972 O O . LEU B 1 92 ? 4.469 16.281 17.875 1 95.81 92 LEU B O 1
ATOM 1976 N N . ILE B 1 93 ? 2.41 16.438 16.969 1 96.12 93 ILE B N 1
ATOM 1977 C CA . ILE B 1 93 ? 2.678 15.508 15.883 1 96.12 93 ILE B CA 1
ATOM 1978 C C . ILE B 1 93 ? 2.361 16.172 14.547 1 96.12 93 ILE B C 1
ATOM 1980 O O . ILE B 1 93 ? 1.474 17.031 14.461 1 96.12 93 ILE B O 1
ATOM 1984 N N . VAL B 1 94 ? 3.154 15.805 13.562 1 96.94 94 VAL B N 1
ATOM 1985 C CA . VAL B 1 94 ? 3.055 16.422 12.25 1 96.94 94 VAL B CA 1
ATOM 1986 C C . VAL B 1 94 ? 2.855 15.344 11.188 1 96.94 94 VAL B C 1
ATOM 1988 O O . VAL B 1 94 ? 3.533 14.312 11.203 1 96.94 94 VAL B O 1
ATOM 1991 N N . TYR B 1 95 ? 1.89 15.539 10.273 1 97.75 95 TYR B N 1
ATOM 1992 C CA . TYR B 1 95 ? 1.631 14.648 9.148 1 97.75 95 TYR B CA 1
ATOM 1993 C C . TYR B 1 95 ? 1.43 15.438 7.863 1 97.75 95 TYR B C 1
ATOM 1995 O O . TYR B 1 95 ? 1.104 16.625 7.902 1 97.75 95 TYR B O 1
ATOM 2003 N N . ALA B 1 96 ? 1.671 14.82 6.781 1 97.94 96 ALA B N 1
ATOM 2004 C CA . ALA B 1 96 ? 1.333 15.359 5.465 1 97.94 96 ALA B CA 1
ATOM 2005 C C . ALA B 1 96 ? 0.218 14.555 4.809 1 97.94 96 ALA B C 1
ATOM 2007 O O . ALA B 1 96 ? 0.201 13.32 4.898 1 97.94 96 ALA B O 1
ATOM 2008 N N . ILE B 1 97 ? -0.69 15.25 4.16 1 96.88 97 ILE B N 1
ATOM 2009 C CA . ILE B 1 97 ? -1.766 14.578 3.438 1 96.88 97 ILE B CA 1
ATOM 2010 C C . ILE B 1 97 ? -1.221 13.977 2.146 1 96.88 97 ILE B C 1
ATOM 2012 O O . ILE B 1 97 ? -0.475 14.633 1.414 1 96.88 97 ILE B O 1
ATOM 2016 N N . VAL B 1 98 ? -1.581 12.734 1.865 1 94.06 98 VAL B N 1
ATOM 2017 C CA . VAL B 1 98 ? -1.128 11.969 0.708 1 94.06 98 VAL B CA 1
ATOM 2018 C C . VAL B 1 98 ? -2.219 11.953 -0.361 1 94.06 98 VAL B C 1
ATOM 2020 O O . VAL B 1 98 ? -3.404 11.828 -0.046 1 94.06 98 VAL B O 1
ATOM 2023 N N . VAL B 1 99 ? -1.854 12.18 -1.55 1 88.88 99 VAL B N 1
ATOM 2024 C CA . VAL B 1 99 ? -2.758 11.977 -2.678 1 88.88 99 VAL B CA 1
ATOM 2025 C C . VAL B 1 99 ? -2.416 10.672 -3.385 1 88.88 99 VAL B C 1
ATOM 2027 O O . VAL B 1 99 ? -1.327 10.523 -3.945 1 88.88 99 VAL B O 1
ATOM 2030 N N . VAL B 1 100 ? -3.291 9.805 -3.154 1 74.5 100 VAL B N 1
ATOM 2031 C CA . VAL B 1 100 ? -3.164 8.531 -3.861 1 74.5 100 VAL B CA 1
ATOM 2032 C C . VAL B 1 100 ? -3.85 8.625 -5.223 1 74.5 100 VAL B C 1
ATOM 2034 O O . VAL B 1 100 ? -5.023 8.984 -5.309 1 74.5 100 VAL B O 1
ATOM 2037 N N . PRO B 1 101 ? -3.064 8.438 -6.223 1 72.19 101 PRO B N 1
ATOM 2038 C CA . PRO B 1 101 ? -3.688 8.555 -7.543 1 72.19 101 PRO B CA 1
ATOM 2039 C C . PRO B 1 101 ? -4.855 7.59 -7.73 1 72.19 101 PRO B C 1
ATOM 2041 O O . PRO B 1 101 ? -4.867 6.508 -7.133 1 72.19 101 PRO B O 1
ATOM 2044 N N . GLU B 1 102 ? -6.039 8.094 -8.258 1 63.03 102 GLU B N 1
ATOM 2045 C CA . GLU B 1 102 ? -7.227 7.305 -8.578 1 63.03 102 GLU B CA 1
ATOM 2046 C C . GLU B 1 102 ? -6.855 5.977 -9.227 1 63.03 102 GLU B C 1
ATOM 2048 O O . GLU B 1 102 ? -7.535 4.969 -9.031 1 63.03 102 GLU B O 1
ATOM 2053 N N . ASP B 1 103 ? -5.672 5.953 -9.703 1 67.25 103 ASP B N 1
ATOM 2054 C CA . ASP B 1 103 ? -5.242 4.828 -10.531 1 67.25 103 ASP B CA 1
ATOM 2055 C C . ASP B 1 103 ? -4.891 3.617 -9.672 1 67.25 103 ASP B C 1
ATOM 2057 O O . ASP B 1 103 ? -4.973 2.479 -10.133 1 67.25 103 ASP B O 1
ATOM 2061 N N . ILE B 1 104 ? -4.789 3.797 -8.297 1 70.19 104 ILE B N 1
ATOM 2062 C CA . ILE B 1 104 ? -4.43 2.646 -7.473 1 70.19 104 ILE B CA 1
ATOM 2063 C C . ILE B 1 104 ? -5.605 1.672 -7.41 1 70.19 104 ILE B C 1
ATOM 2065 O O . ILE B 1 104 ? -5.41 0.465 -7.246 1 70.19 104 ILE B O 1
ATOM 2069 N N . THR B 1 105 ? -6.809 2.262 -7.465 1 72.12 105 THR B N 1
ATOM 2070 C CA . THR B 1 105 ? -8.008 1.429 -7.457 1 72.12 105 THR B CA 1
ATOM 2071 C C . THR B 1 105 ? -8.039 0.518 -8.68 1 72.12 105 THR B C 1
ATOM 2073 O O . THR B 1 105 ? -8.828 -0.433 -8.727 1 72.12 105 THR B O 1
ATOM 2076 N N . GLN B 1 106 ? -7.094 0.852 -9.523 1 80.44 106 GLN B N 1
ATOM 2077 C CA . GLN B 1 106 ? -7.059 0.075 -10.758 1 80.44 106 GLN B CA 1
ATOM 2078 C C . GLN B 1 106 ? -6.066 -1.082 -10.648 1 80.44 106 GLN B C 1
ATOM 2080 O O . GLN B 1 106 ? -5.863 -1.821 -11.617 1 80.44 106 GLN B O 1
ATOM 2085 N N . MET B 1 107 ? -5.555 -1.229 -9.422 1 85.25 107 MET B N 1
ATOM 2086 C CA . MET B 1 107 ? -4.645 -2.352 -9.211 1 85.25 107 MET B CA 1
ATOM 2087 C C . MET B 1 107 ? -5.348 -3.678 -9.477 1 85.25 107 MET B C 1
ATOM 2089 O O . MET B 1 107 ? -6.5 -3.861 -9.078 1 85.25 107 MET B O 1
ATOM 2093 N N . THR B 1 108 ? -4.711 -4.617 -10.172 1 92.19 108 THR B N 1
ATOM 2094 C CA . THR B 1 108 ? -5.324 -5.898 -10.5 1 92.19 108 THR B CA 1
ATOM 2095 C C . THR B 1 108 ? -4.383 -7.051 -10.164 1 92.19 108 THR B C 1
ATOM 2097 O O . THR B 1 108 ? -3.184 -6.844 -9.969 1 92.19 108 THR B O 1
ATOM 2100 N N . ALA B 1 109 ? -4.957 -8.18 -9.984 1 96.12 109 ALA B N 1
ATOM 2101 C CA . ALA B 1 109 ? -4.223 -9.438 -9.867 1 96.12 109 ALA B CA 1
ATOM 2102 C C . ALA B 1 109 ? -4.695 -10.445 -10.906 1 96.12 109 ALA B C 1
ATOM 2104 O O . ALA B 1 109 ? -5.883 -10.484 -11.25 1 96.12 109 ALA B O 1
ATOM 2105 N N . ASN B 1 110 ? -3.783 -11.188 -11.406 1 96.88 110 ASN B N 1
ATOM 2106 C CA . ASN B 1 110 ? -4.113 -12.25 -12.352 1 96.88 110 ASN B CA 1
ATOM 2107 C C . ASN B 1 110 ? -4.547 -13.523 -11.641 1 96.88 110 ASN B C 1
ATOM 2109 O O . ASN B 1 110 ? -3.717 -14.391 -11.336 1 96.88 110 ASN B O 1
ATOM 2113 N N . LEU B 1 111 ? -5.855 -13.727 -11.461 1 97.81 111 LEU B N 1
ATOM 2114 C CA . LEU B 1 111 ? -6.379 -14.906 -10.781 1 97.81 111 LEU B CA 1
ATOM 2115 C C . LEU B 1 111 ? -6.414 -16.109 -11.719 1 97.81 111 LEU B C 1
ATOM 2117 O O . LEU B 1 111 ? -6.516 -17.25 -11.266 1 97.81 111 LEU B O 1
ATOM 2121 N N . LYS B 1 112 ? -6.348 -15.844 -12.969 1 97.5 112 LYS B N 1
ATOM 2122 C CA . LYS B 1 112 ? -6.453 -16.875 -13.984 1 97.5 112 LYS B CA 1
ATOM 2123 C C . LYS B 1 112 ? -5.145 -17.641 -14.133 1 97.5 112 LYS B C 1
ATOM 2125 O O . LYS B 1 112 ? -5.145 -18.828 -14.492 1 97.5 112 LYS B O 1
ATOM 2130 N N . ALA B 1 113 ? -4.039 -16.984 -13.867 1 97.12 113 ALA B N 1
ATOM 2131 C CA . ALA B 1 113 ? -2.729 -17.594 -14.07 1 97.12 113 ALA B CA 1
ATOM 2132 C C . ALA B 1 113 ? -1.854 -17.453 -12.828 1 97.12 113 ALA B C 1
ATOM 2134 O O . ALA B 1 113 ? -0.826 -16.766 -12.867 1 97.12 113 ALA B O 1
ATOM 2135 N N . PRO B 1 114 ? -2.148 -18.25 -11.812 1 97.56 114 PRO B N 1
ATOM 2136 C CA . PRO B 1 114 ? -1.384 -18.141 -10.57 1 97.56 114 PRO B CA 1
ATOM 2137 C C . PRO B 1 114 ? -0.006 -18.797 -10.664 1 97.56 114 PRO B C 1
ATOM 2139 O O . PRO B 1 114 ? 0.222 -19.641 -11.531 1 97.56 114 PRO B O 1
ATOM 2142 N N . ILE B 1 115 ? 0.835 -18.312 -9.836 1 97.56 115 ILE B N 1
ATOM 2143 C CA . ILE B 1 115 ? 2.109 -18.969 -9.562 1 97.56 115 ILE B CA 1
ATOM 2144 C C . ILE B 1 115 ? 1.917 -20.047 -8.5 1 97.56 115 ILE B C 1
ATOM 2146 O O . ILE B 1 115 ? 1.347 -19.781 -7.438 1 97.56 115 ILE B O 1
ATOM 2150 N N 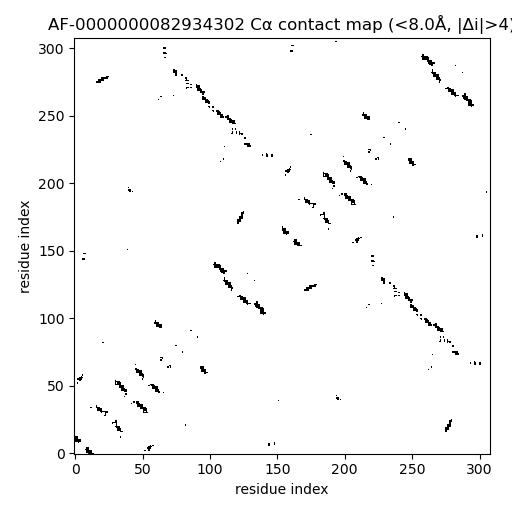. ILE B 1 116 ? 2.322 -21.281 -8.797 1 97 116 ILE B N 1
ATOM 2151 C CA . ILE B 1 116 ? 2.311 -22.375 -7.832 1 97 116 ILE B CA 1
ATOM 2152 C C . ILE B 1 116 ? 3.742 -22.797 -7.52 1 97 116 ILE B C 1
ATOM 2154 O O . ILE B 1 116 ? 4.562 -22.953 -8.43 1 97 116 ILE B O 1
ATOM 2158 N N . ILE B 1 117 ? 4.008 -22.953 -6.238 1 97.44 117 ILE B N 1
ATOM 2159 C CA . ILE B 1 117 ? 5.352 -23.328 -5.82 1 97.44 117 ILE B CA 1
ATOM 2160 C C . ILE B 1 117 ? 5.281 -24.531 -4.887 1 97.44 117 ILE B C 1
ATOM 2162 O O . ILE B 1 117 ? 4.48 -24.547 -3.945 1 97.44 117 ILE B O 1
ATOM 2166 N N . ASN B 1 118 ? 6.031 -25.547 -5.184 1 97.69 118 ASN B N 1
ATOM 2167 C CA . ASN B 1 118 ? 6.312 -26.641 -4.246 1 97.69 118 ASN B CA 1
ATOM 2168 C C . ASN B 1 118 ? 7.477 -26.281 -3.322 1 97.69 118 ASN B C 1
ATOM 2170 O O . ASN B 1 118 ? 8.633 -26.281 -3.748 1 97.69 118 ASN B O 1
ATOM 2174 N N . ILE B 1 119 ? 7.16 -26.016 -2.105 1 95.5 119 ILE B N 1
ATOM 2175 C CA . ILE B 1 119 ? 8.172 -25.5 -1.194 1 95.5 119 ILE B CA 1
ATOM 2176 C C . ILE B 1 119 ? 9.148 -26.609 -0.819 1 95.5 119 ILE B C 1
ATOM 2178 O O . ILE B 1 119 ? 10.258 -26.328 -0.356 1 95.5 119 ILE B O 1
ATOM 2182 N N . LYS B 1 120 ? 8.742 -27.812 -0.989 1 95.12 120 LYS B N 1
ATOM 2183 C CA . LYS B 1 120 ? 9.617 -28.953 -0.713 1 95.12 120 LYS B CA 1
ATOM 2184 C C . LYS B 1 120 ? 10.703 -29.078 -1.776 1 95.12 120 LYS B C 1
ATOM 2186 O O . LYS B 1 120 ? 11.883 -29.203 -1.449 1 95.12 120 LYS B O 1
ATOM 2191 N N . THR B 1 121 ? 10.32 -29.031 -2.932 1 96.38 121 THR B N 1
ATOM 2192 C CA . THR B 1 121 ? 11.266 -29.203 -4.027 1 96.38 121 THR B CA 1
ATOM 2193 C C . THR B 1 121 ? 11.859 -27.859 -4.449 1 96.38 121 THR B C 1
ATOM 2195 O O . THR B 1 121 ? 12.852 -27.812 -5.176 1 96.38 121 THR B O 1
ATOM 2198 N N . LYS B 1 122 ? 11.195 -26.766 -4.094 1 97.5 122 LYS B N 1
ATOM 2199 C CA . LYS B 1 122 ? 11.562 -25.391 -4.469 1 97.5 122 LYS B CA 1
ATOM 2200 C C . LYS B 1 122 ? 11.445 -25.188 -5.973 1 97.5 122 LYS B C 1
ATOM 2202 O O . LYS B 1 122 ? 12.328 -24.578 -6.594 1 97.5 122 LYS B O 1
ATOM 2207 N N . ILE B 1 123 ? 10.484 -25.734 -6.5 1 97.94 123 ILE B N 1
ATOM 2208 C CA . ILE B 1 123 ? 10.164 -25.562 -7.914 1 97.94 123 ILE B CA 1
ATOM 2209 C C . ILE B 1 123 ? 8.852 -24.797 -8.062 1 97.94 123 ILE B C 1
ATOM 2211 O O . ILE B 1 123 ? 7.879 -25.094 -7.355 1 97.94 123 ILE B O 1
ATOM 2215 N N . GLY B 1 124 ? 8.875 -23.766 -8.898 1 97.75 124 GLY B N 1
ATOM 2216 C CA . GLY B 1 124 ? 7.68 -22.984 -9.188 1 97.75 124 GLY B CA 1
ATOM 2217 C C . GLY B 1 124 ? 7.293 -23.016 -10.656 1 97.75 124 GLY B C 1
ATOM 2218 O O . GLY B 1 124 ? 8.117 -23.359 -11.516 1 97.75 124 GLY B O 1
ATOM 2219 N N . MET B 1 125 ? 6.078 -22.688 -10.891 1 96.25 125 MET B N 1
ATOM 2220 C CA . MET B 1 125 ? 5.559 -22.516 -12.242 1 96.25 125 MET B CA 1
ATOM 2221 C C . MET B 1 125 ? 4.312 -21.641 -12.25 1 96.25 125 MET B C 1
ATOM 2223 O O . MET B 1 125 ? 3.617 -21.547 -11.234 1 96.25 125 MET B O 1
ATOM 2227 N N . GLN B 1 126 ? 4.117 -20.984 -13.336 1 95.75 126 GLN B N 1
ATOM 2228 C CA . GLN B 1 126 ? 2.826 -20.344 -13.57 1 95.75 126 GLN B CA 1
ATOM 2229 C C . GLN B 1 126 ? 1.894 -21.25 -14.359 1 95.75 126 GLN B C 1
ATOM 2231 O O . GLN B 1 126 ? 2.289 -21.828 -15.383 1 95.75 126 GLN B O 1
ATOM 2236 N N . VAL B 1 127 ? 0.667 -21.422 -13.898 1 95.25 127 VAL B N 1
ATOM 2237 C CA . VAL B 1 127 ? -0.292 -22.312 -14.547 1 95.25 127 VAL B CA 1
ATOM 2238 C C . VAL B 1 127 ? -1.524 -21.516 -14.969 1 95.25 127 VAL B C 1
ATOM 2240 O O . VAL B 1 127 ? -1.73 -20.391 -14.523 1 95.25 127 VAL B O 1
ATOM 2243 N N . ILE B 1 128 ? -2.262 -22.172 -15.859 1 94.94 128 ILE B N 1
ATOM 2244 C CA . ILE B 1 128 ? -3.529 -21.578 -16.266 1 94.94 128 ILE B CA 1
ATOM 2245 C C . ILE B 1 128 ? -4.684 -22.297 -15.578 1 94.94 128 ILE B C 1
ATOM 2247 O O . ILE B 1 128 ? -4.883 -23.5 -15.773 1 94.94 128 ILE B O 1
ATOM 2251 N N . ALA B 1 129 ? -5.43 -21.609 -14.75 1 96.31 129 ALA B N 1
ATOM 2252 C CA . ALA B 1 129 ? -6.598 -22.172 -14.086 1 96.31 129 ALA B CA 1
ATOM 2253 C C . ALA B 1 129 ? -7.738 -22.406 -15.07 1 96.31 129 ALA B C 1
ATOM 2255 O O . ALA B 1 129 ? -7.984 -21.578 -15.953 1 96.31 129 ALA B O 1
ATOM 2256 N N . GLN B 1 130 ? -8.477 -23.406 -14.891 1 96 130 GLN B N 1
ATOM 2257 C CA . GLN B 1 130 ? -9.586 -23.75 -15.773 1 96 130 GLN B CA 1
ATOM 2258 C C . GLN B 1 130 ? -10.867 -23.047 -15.344 1 96 130 GLN B C 1
ATOM 2260 O O . GLN B 1 130 ? -11.867 -23.062 -16.062 1 96 130 GLN B O 1
ATOM 2265 N N . ASN B 1 131 ? -10.836 -22.422 -14.242 1 96.12 131 ASN B N 1
ATOM 2266 C CA . ASN B 1 131 ? -11.984 -21.703 -13.711 1 96.12 131 ASN B CA 1
ATOM 2267 C C . ASN B 1 131 ? -12.359 -20.516 -14.594 1 96.12 131 ASN B C 1
ATOM 2269 O O . ASN B 1 131 ? -11.57 -19.562 -14.734 1 96.12 131 ASN B O 1
ATOM 2273 N N . GLU B 1 132 ? -13.539 -20.469 -15.086 1 95.5 132 GLU B N 1
ATOM 2274 C CA . GLU B 1 132 ? -13.961 -19.453 -16.047 1 95.5 132 GLU B CA 1
ATOM 2275 C C . GLU B 1 132 ? -14.188 -18.109 -15.352 1 95.5 132 GLU B C 1
ATOM 2277 O O . GLU B 1 132 ? -14.062 -17.047 -15.977 1 95.5 132 GLU B O 1
ATOM 2282 N N . GLU B 1 133 ? -14.516 -18.172 -14.086 1 95.38 133 GLU B N 1
ATOM 2283 C CA . GLU B 1 133 ? -14.852 -16.953 -13.359 1 95.38 133 GLU B CA 1
ATOM 2284 C C . GLU B 1 133 ? -13.594 -16.172 -12.984 1 95.38 133 GLU B C 1
ATOM 2286 O O . GLU B 1 133 ? -13.672 -15 -12.602 1 95.38 133 GLU B O 1
ATOM 2291 N N . TYR B 1 134 ? -12.492 -16.891 -12.984 1 97.5 134 TYR B N 1
ATOM 2292 C CA . TYR B 1 134 ? -11.258 -16.203 -12.641 1 97.5 134 TYR B CA 1
ATOM 2293 C C . TYR B 1 134 ? -10.836 -15.25 -13.758 1 97.5 134 TYR B C 1
ATOM 2295 O O . TYR B 1 134 ? -10.914 -15.594 -14.938 1 97.5 134 TYR B O 1
ATOM 2303 N N . GLU B 1 135 ? -10.461 -14.023 -13.414 1 96.56 135 GLU B N 1
ATOM 2304 C CA . GLU B 1 135 ? -10.086 -13 -14.383 1 96.56 135 GLU B CA 1
ATOM 2305 C C . GLU B 1 135 ? -8.57 -12.812 -14.43 1 96.56 135 GLU B C 1
ATOM 2307 O O . GLU B 1 135 ? -7.891 -12.969 -13.414 1 96.56 135 GLU B O 1
ATOM 2312 N N . VAL B 1 136 ? -8.094 -12.414 -15.578 1 95.88 136 VAL B N 1
ATOM 2313 C CA . VAL B 1 136 ? -6.688 -12.078 -15.766 1 95.88 136 VAL B CA 1
ATOM 2314 C C . VAL B 1 136 ? -6.371 -10.773 -15.039 1 95.88 136 VAL B C 1
ATOM 2316 O O . VAL B 1 136 ? -5.301 -10.625 -14.445 1 95.88 136 VAL B O 1
ATOM 2319 N N . LYS B 1 137 ? -7.375 -9.867 -15.086 1 95.25 137 LYS B N 1
ATOM 2320 C CA . LYS B 1 137 ? -7.246 -8.578 -14.422 1 95.25 137 LYS B CA 1
ATOM 2321 C C . LYS B 1 137 ? -8.359 -8.367 -13.406 1 95.25 137 LYS B C 1
ATOM 2323 O O . LYS B 1 137 ? -9.32 -7.633 -13.664 1 95.25 137 LYS B O 1
ATOM 2328 N N . HIS B 1 138 ? -8.219 -9.008 -12.266 1 95.69 138 HIS B N 1
ATOM 2329 C CA . HIS B 1 138 ? -9.172 -8.844 -11.172 1 95.69 138 HIS B CA 1
ATOM 2330 C C . HIS B 1 138 ? -8.812 -7.633 -10.312 1 95.69 138 HIS B C 1
ATOM 2332 O O . HIS B 1 138 ? -7.742 -7.598 -9.703 1 95.69 138 HIS B O 1
ATOM 2338 N N . LYS B 1 139 ? -9.664 -6.586 -10.336 1 91.31 139 LYS B N 1
ATOM 2339 C CA . LYS B 1 139 ? -9.406 -5.434 -9.469 1 91.31 139 LYS B CA 1
ATOM 2340 C C . LYS B 1 139 ? -9.383 -5.848 -8 1 91.31 139 LYS B C 1
ATOM 2342 O O . LYS B 1 139 ? -10.312 -6.492 -7.516 1 91.31 139 LYS B O 1
ATOM 2347 N N . ILE B 1 140 ? -8.266 -5.441 -7.332 1 91.19 140 ILE B N 1
ATOM 2348 C CA . ILE B 1 140 ? -8.125 -6.062 -6.02 1 91.19 140 ILE B CA 1
ATOM 2349 C C . ILE B 1 140 ? -8.117 -4.984 -4.938 1 91.19 140 ILE B C 1
ATOM 2351 O O . ILE B 1 140 ? -8.062 -5.293 -3.744 1 91.19 140 ILE B O 1
ATOM 2355 N N . PHE B 1 141 ? -8.281 -3.754 -5.293 1 81.06 141 PHE B N 1
ATOM 2356 C CA . PHE B 1 141 ? -8.156 -2.703 -4.293 1 81.06 141 PHE B CA 1
ATOM 2357 C C . PHE B 1 141 ? -9.234 -2.844 -3.221 1 81.06 141 PHE B C 1
ATOM 2359 O O . PHE B 1 141 ? -8.93 -2.838 -2.025 1 81.06 141 PHE B O 1
ATOM 2366 N N . ASN B 1 142 ? -10.523 -2.957 -3.658 1 77.88 142 ASN B N 1
ATOM 2367 C CA . ASN B 1 142 ? -11.617 -3.117 -2.707 1 77.88 142 ASN B CA 1
ATOM 2368 C C . ASN B 1 142 ? -11.461 -4.395 -1.884 1 77.88 142 ASN B C 1
ATOM 2370 O O . ASN B 1 142 ? -11.789 -4.414 -0.696 1 77.88 142 ASN B O 1
ATOM 2374 N N . ASP B 1 143 ? -11 -5.477 -2.48 1 84.75 143 ASP B N 1
ATOM 2375 C CA . ASP B 1 143 ? -10.742 -6.727 -1.771 1 84.75 143 ASP B CA 1
ATOM 2376 C C . ASP B 1 143 ? -9.734 -6.527 -0.645 1 84.75 143 ASP B C 1
ATOM 2378 O O . ASP B 1 143 ? -9.914 -7.043 0.46 1 84.75 143 ASP B O 1
ATOM 2382 N N . LEU B 1 144 ? -8.68 -5.773 -0.967 1 80.5 144 LEU B N 1
ATOM 2383 C CA . LEU B 1 144 ? -7.621 -5.52 -0.002 1 80.5 144 LEU B CA 1
ATOM 2384 C C . LEU B 1 144 ? -8.133 -4.676 1.16 1 80.5 144 LEU B C 1
ATOM 2386 O O . LEU B 1 144 ? -7.75 -4.902 2.312 1 80.5 144 LEU B O 1
ATOM 2390 N N . GLN B 1 145 ? -8.984 -3.742 0.846 1 70.19 145 GLN B N 1
ATOM 2391 C CA . GLN B 1 145 ? -9.578 -2.922 1.896 1 70.19 145 GLN B CA 1
ATOM 2392 C C . GLN B 1 145 ? -10.422 -3.77 2.846 1 70.19 145 GLN B C 1
ATOM 2394 O O . GLN B 1 145 ? -10.352 -3.598 4.062 1 70.19 145 GLN B O 1
ATOM 2399 N N . GLU B 1 146 ? -11.195 -4.648 2.289 1 74.06 146 GLU B N 1
ATOM 2400 C CA . GLU B 1 146 ? -12.031 -5.539 3.09 1 74.06 146 GLU B CA 1
ATOM 2401 C C . GLU B 1 146 ? -11.18 -6.465 3.955 1 74.06 146 GLU B C 1
ATOM 2403 O O . GLU B 1 146 ? -11.5 -6.711 5.117 1 74.06 146 GLU B O 1
ATOM 2408 N N . TYR B 1 147 ? -10.117 -6.977 3.359 1 75.12 147 TYR B N 1
ATOM 2409 C CA . TYR B 1 147 ? -9.203 -7.848 4.09 1 75.12 147 TYR B CA 1
ATOM 2410 C C . TYR B 1 147 ? -8.594 -7.121 5.281 1 75.12 147 TYR B C 1
ATOM 2412 O O . TYR B 1 147 ? -8.523 -7.672 6.383 1 75.12 147 TYR B O 1
ATOM 2420 N N . ALA B 1 148 ? -8.188 -5.938 5.059 1 64.88 148 ALA B N 1
ATOM 2421 C CA . ALA B 1 148 ? -7.562 -5.137 6.105 1 64.88 148 ALA B CA 1
ATOM 2422 C C . ALA B 1 148 ? -8.547 -4.828 7.227 1 64.88 148 ALA B C 1
ATOM 2424 O O . ALA B 1 148 ? -8.188 -4.848 8.406 1 64.88 148 ALA B O 1
ATOM 2425 N N . SER B 1 149 ? -9.742 -4.59 6.902 1 60.25 149 SER B N 1
ATOM 2426 C CA . SER B 1 149 ? -10.773 -4.254 7.875 1 60.25 149 SER B CA 1
ATOM 2427 C C . SER B 1 149 ? -11.156 -5.465 8.711 1 60.25 149 SER B C 1
ATOM 2429 O O . SER B 1 149 ? -11.461 -5.332 9.898 1 60.25 149 SER B O 1
ATOM 2431 N N . ALA B 1 150 ? -11.289 -6.605 8.102 1 59.25 150 ALA B N 1
ATOM 2432 C CA . ALA B 1 150 ? -11.656 -7.836 8.789 1 59.25 150 ALA B CA 1
ATOM 2433 C C . ALA B 1 150 ? -10.617 -8.195 9.859 1 59.25 150 ALA B C 1
ATOM 2435 O O . ALA B 1 150 ? -10.969 -8.734 10.914 1 59.25 150 ALA B O 1
ATOM 2436 N N . LYS B 1 151 ? -9.508 -7.906 9.617 1 56.38 151 LYS B N 1
ATOM 2437 C CA . LYS B 1 151 ? -8.461 -8.172 10.594 1 56.38 151 LYS B CA 1
ATOM 2438 C C . LYS B 1 151 ? -8.547 -7.195 11.766 1 56.38 151 LYS B C 1
ATOM 2440 O O . LYS B 1 151 ? -8.086 -7.504 12.875 1 56.38 151 LYS B O 1
ATOM 2445 N N . GLU B 1 152 ? -8.938 -6.094 11.531 1 45.69 152 GLU B N 1
ATOM 2446 C CA . GLU B 1 152 ? -9.102 -5.105 12.594 1 45.69 152 GLU B CA 1
ATOM 2447 C C . GLU B 1 152 ? -10.336 -5.406 13.438 1 45.69 152 GLU B C 1
ATOM 2449 O O . GLU B 1 152 ? -10.414 -5.012 14.602 1 45.69 152 GLU B O 1
ATOM 2454 N N . GLY B 1 153 ? -11.438 -5.918 12.93 1 41.38 153 GLY B N 1
ATOM 2455 C CA . GLY B 1 153 ? -12.586 -6.238 13.758 1 41.38 153 GLY B CA 1
ATOM 2456 C C . GLY B 1 153 ? -12.344 -7.406 14.695 1 41.38 153 GLY B C 1
ATOM 2457 O O . GLY B 1 153 ? -13.281 -7.922 15.312 1 41.38 153 GLY B O 1
ATOM 2458 N N . VAL B 1 154 ? -11.32 -8.008 14.859 1 30.19 154 VAL B N 1
ATOM 2459 C CA . VAL B 1 154 ? -11.422 -8.844 16.047 1 30.19 154 VAL B CA 1
ATOM 2460 C C . VAL B 1 154 ? -11.336 -7.973 17.297 1 30.19 154 VAL B C 1
ATOM 2462 O O . VAL B 1 154 ? -10.625 -6.965 17.312 1 30.19 154 VAL B O 1
#

pLDDT: mean 88.24, std 12.7, range [30.19, 98.38]

Nearest PDB structures (foldseek):
  5dmd-assembly2_B  TM=6.733E-01  e=1.424E-10  Geobacillus thermodenitrificans
  5jak-assembly1_A  TM=6.639E-01  e=1.266E-10  Geobacillus thermodenitrificans NG80-2
  2aj7-assembly1_B  TM=6.810E-01  e=2.281E-10  Halalkalibacterium halodurans
  2aj7-assembly1_A  TM=6.808E-01  e=5.203E-10  Halalkalibacterium halodurans
  5dmb-assembly1_A  TM=6.691E-01  e=4.111E-10  Geobacillus thermodenitrificans

Secondary structure (DSSP, 8-state):
-EEEETTTEEEE--GGG-EE-TT-BTTBTT--EEEEEE-SS-TT-SEEEEEESS-TT-EEEEE-HHHHSTT------GGGGGGG-S--GGGEEEEEEEE--GGGGG-EE-SSS-EEEETTTTEEEE-----TT--TTEE-HHHHHHHHHHHHT-/-EEEETTTEEEE--GGG-EE-TT-BTTBTT--EEEEEE-SS-TT-SEEEEEESS-TT-EEEEE-HHHHSTT------GGGGGGG-S--GGGEEEEEEEE--GGGGG-EE-SSS-EEE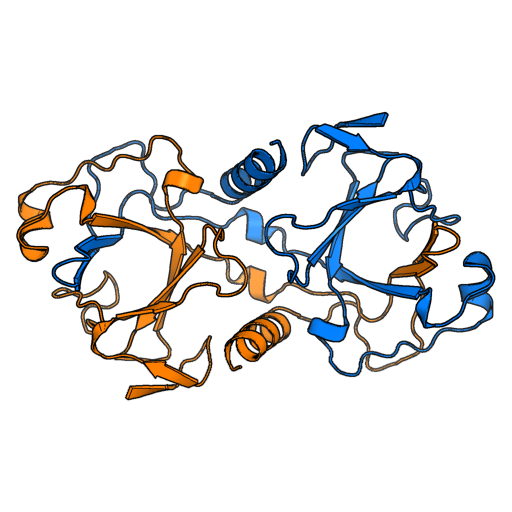ETTTTEEEE-----TT--TTEE-HHHHHHHHHHHHT-

Radius of gyration: 22.5 Å; Cα contacts (8 Å, |Δi|>4): 615; chains: 2; bounding box: 46×68×46 Å

Solvent-accessible surface area (backbone atoms only — not comparable to full-atom values): 16675 Å² total; per-residue (Å²): 85,81,42,64,31,73,81,69,42,74,38,82,44,60,75,90,59,47,29,35,17,88,70,14,40,95,98,35,60,87,47,32,39,27,32,79,46,68,51,84,76,27,86,76,50,58,48,36,32,43,34,33,70,75,40,35,78,44,66,43,44,30,31,42,47,57,58,60,35,80,81,69,71,80,44,63,61,67,84,77,45,55,84,37,55,88,75,56,75,87,37,50,48,63,31,19,49,45,47,71,43,79,44,49,61,60,18,20,27,18,61,22,47,28,38,40,31,22,68,81,71,30,22,34,42,63,44,66,37,68,48,80,84,43,35,63,72,34,66,37,39,69,31,46,48,52,44,56,44,58,66,59,67,106,86,81,43,64,31,72,79,65,42,74,39,81,43,60,75,90,60,46,29,35,17,87,72,15,41,94,99,36,60,87,47,32,39,27,34,77,45,67,50,84,74,27,86,76,51,58,50,37,31,43,35,34,71,75,40,36,80,44,66,43,45,28,30,42,46,56,57,58,34,78,80,68,72,80,45,63,61,67,83,76,45,55,85,38,55,88,74,55,75,87,36,48,50,65,31,17,48,43,48,71,42,79,44,48,61,61,18,20,27,19,60,23,47,29,38,40,30,23,67,80,72,30,22,34,41,63,45,66,36,69,48,80,85,44,36,64,71,35,67,37,41,70,32,46,45,52,44,56,41,59,66,60,69,108

Foldseek 3Di:
DWDAADQQGIDDDDPVQWAFQCQDDVVGRPQGIWHKADQPVPPPDQWIKTAGRVHRHDMFIKGQVCVVPVPDDDDDDPVVCVVVPDDDPVPDGDIDTDDDPPCLQQAFAQQQWDKDADPVVGDIDTDGDPDPPGHGGHRCPVVVSVVSNVVVPD/DWDAADQQGIDDDDPVQWAFQCQDDVVCRPQGIWHKADQPVPPPDQWIKTAGRVHRHDMFIKGQVCVVPVPDDDDDDPVVCVVVPDDDPVRDGDIDTDDDPPCLQQAFAQQQWDKDADPVVRDIDTDGDPDPPGHGGHRCPSVVSVVSNVVVPD

Organism: NCBI:txid1450156

InterPro domains:
  IPR003775 Flagellar assembly factor FliW [MF_01185] (17-143)
  IPR003775 Flagellar assembly factor FliW [PF02623] (3-140)
  IPR003775 Flagellar assembly factor FliW [PTHR39190] (1-143)
  IPR024046 Flagellar assembly factor FliW domain superfamily [G3DSA:2.30.290.10] (1-151)
  IPR024046 Flagellar assembly factor FliW domain superfamily [SSF141457] (1-145)

Sequence (308 aa):
MILQTKHFGELNIDEGKVITFPEGIPGFPDHKRYVFIFDEEDENSPFCWLQSVDDGDIAFALVNPLKIYSDYSPEVDNEHTEALGEFSESDLIVYAIVVVPEDITQMTANLKAPIIINIKTKIGMQVIAQNEEYEVKHKIFNDLQEYASAKEGVMILQTKHFGELNIDEGKVITFPEGIPGFPDHKRYVFIFDEEDENSPFCWLQSVDDGDIAFALVNPLKIYSDYSPEVDNEHTEALGEFSESDLIVYAIVVVPEDITQMTANLKAPIIINIKTKIGMQVIAQNEEYEVKHKIFNDLQEYASAKEGV